Protein 6H9M (pdb70)

Radius of gyration: 36.59 Å;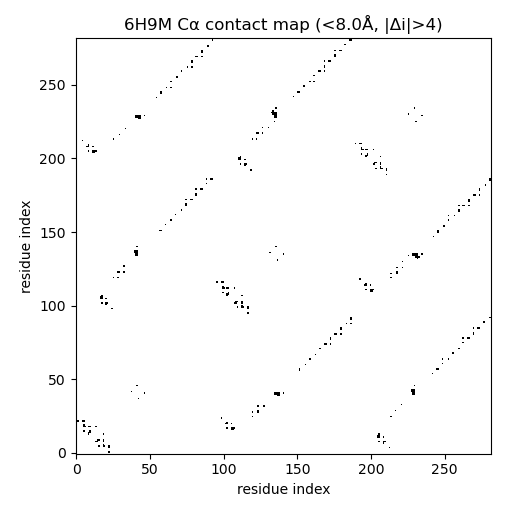 Cα contacts (8 Å, |Δi|>4): 195; chains: 3; bounding box: 27×113×42 Å

GO terms:
  GO:0005634 nucleus (C, IDA)
  GO:0001228 DNA-binding transcription activator activity, RNA polymerase II-specific (F, IDA)
  GO:0003682 chromatin binding (F, IDA)
  GO:0003700 DNA-binding transcription factor activity (F, IDA)
  GO:0045899 positive regulation of RNA polymerase II transcription preinitiation complex assembly (P, IDA)
  GO:0043565 sequence-specific DNA binding (F, IDA)
  GO:0045899 positive regulation of RNA polymerase II transcription preinitiation complex assembly (P, IGI)
  GO:1903833 positive regulation of cellular response to amino acid starvation (P, IGI)
  GO:0060261 positive regulation of transcription initiation by RNA polymerase II (P, IGI)
  GO:0001228 DNA-binding transcription activator activity, RNA polymerase II-specific (F, IMP)
  GO:0003700 DNA-binding transcription factor activity (F, IMP)
  GO:0045899 positive regulation of RNA polymerase II transcription preinitiation complex assembly (P, IMP)
  GO:0045944 positive regulation of transcription by RNA polymerase II (P, IMP)
  GO:0010688 negative regulation of ribosomal protein gene transcription by RNA polymerase II (P, IMP)
  GO:0043565 sequence-specific DNA binding (F, HDA)
  GO:1903833 positive regulation of cellular response to amino acid starvation (P, IMP)
  GO:1990139 protein localization to nuclear periphery (P, IMP)
  GO:0031669 cellular response to nutrient levels (P, IMP)
  GO:0060261 positive regulation of transcription initiation by RNA polymerase II (P, IMP)
  GO:0000122 negative regulation of transcription by RNA polymerase II (P, IMP)

InterPro domains:
  IPR004827 Basic-leucine zipper domain [PF07716] (225-276)
  IPR004827 Basic-leucine zipper domain [PS00036] (231-245)
  IPR004827 Basic-leucine zipper domain [PS50217] (231-276)
  IPR004827 Basic-leucine zipper domain [SM00338] (223-280)
  IPR046347 Basic-leucine zipper domain superfamily [SSF57959] (225-279)
  IPR050946 AP-1 Transcription Factor bZIP [PTHR11462] (76-279)

Secondary structure (DSSP, 8-state):
-HHHHHHHHHTTT--HHHHHHHHHHHHHHHHHHHHHHHHHB-BHHHHHHHHHHHHHHHHHHHHHHHHHHHHHHHHHHHHHHHHHHHHHHHHHT-/-HHHHHHHHHTTT--HHHHHHHHHHHHHHHHHHHHHHHHHB-BHHHHHHHHHHHHHHHHHHHHHHHHHHHHHHHHHHHHHHHHHHHHHHHHHH-/-HHHHHHHHHTTT--HHHHHHHHHHHHHHHHHHHHHHHHHBPBHHHHHHHHHHHHHHHHHHHHHHHHHHHHHHHHHHHHHHHHHHHHHHHHHH-

Foldseek 3Di:
DLVVQLVVVCVVDDDNVRSNVVSVVVCVVVVVVVVVDVVPDADPVNVVVVVVVVVVVVVVVVVVVVVVVVVVVVVVVVVVVVVVVVVVVVVVVD/DLVVQLVVVCVVDDDNVRSNVVSVVVVVVVVVVVVVDVVPDDDPVNVVVVVVVVVVVVVVVVVVVVVVVVVVVVVVVVVVVVVVVVVVVVVVVD/DQVVQLVVVCVVDDDNVRSNVVSVVVVVVVVVVVVVDPVPDDDPVNVVVVVVVVVVVVVVVVVVVVVVVVVVVVVVVVVVVVVVVVVVVVVVVD

B-factor: mean 66.52, std 33.76, range [20.48, 212.83]

CATH classification: 1.20.5.340

Sequence (282 aa):
DTHALVQDLETHGFDKTQAETIVSALTALSNVSLDTIYKEMVTQAQQEITVQQLMAHLDAIRKDMKQLEWKVEELLSKVYHLENEVARLKKLVGDTHALVQDLETHGFDKTQAETIVSALTALSNVSLDTIYKEMVTQAQQEITVQQLMAHLDAIRKDMKQLEWKVEELLSKVYHLENEVARLKKLVGDTHALVQDLETHGFDKTQAETIVSALTALSNVSLDTIYKEMVTQAQQEITVQQLMAHLDAIRKDMKQLEWKVEELLSKVYHLENEVARLKKLVG

Organism: Saccharomyces cerevisiae (strain ATCC 204508 / S288c) (NCBI:txid559292)

Nearest PDB structures (foldseek):
  8b6h-assembly1_Dx  TM=8.221E-01  e=9.208E+00  Tetrahymena thermophila SB210
  8b6h-assembly1_Dx  TM=8.100E-01  e=7.060E+00  Tetrahymena thermophila SB210
  6h9m-assembly1_C  TM=1.011E+00  e=4.064E-12  Homo sapiens
  8b6h-assembly1_Dx  TM=8.154E-01  e=9.769E+00  Tetrahymena thermophila SB210

Structure (mmCIF, N/CA/C/O backbone):
data_6H9M
#
_entry.id   6H9M
#
_cell.length_a   36.009
_cell.length_b   298.178
_cell.length_c   29.297
_cell.angle_alpha   90.00
_cell.angle_beta   90.00
_cell.angle_gamma   90.00
#
_symmetry.space_group_name_H-M   'P 21 21 2'
#
loop_
_entity.id
_entity.type
_entity.pdbx_description
1 polymer 'Coiled-coil domain-containing protein 90B, mitochondrial,General control protein GCN4'
2 water water
#
loop_
_atom_site.group_PDB
_atom_site.id
_atom_site.type_symbol
_atom_site.label_atom_id
_atom_site.label_alt_id
_atom_site.label_comp_id
_atom_site.label_asym_id
_atom_site.label_entity_id
_atom_site.label_seq_id
_atom_site.pdbx_PDB_ins_code
_atom_site.Cartn_x
_atom_site.Cartn_y
_atom_site.Cartn_z
_atom_site.occupancy
_atom_site.B_iso_or_equiv
_atom_site.auth_seq_id
_atom_site.auth_comp_id
_atom_site.auth_asym_id
_atom_site.auth_atom_id
_atom_site.pdbx_PDB_model_num
ATOM 1 N N . ASP A 1 23 ? -8.708 128.262 21.425 1.00 94.33 62 ASP A N 1
ATOM 2 C CA . ASP A 1 23 ? -8.862 128.259 19.941 1.00 87.34 62 ASP A CA 1
ATOM 3 C C . ASP A 1 23 ? -9.231 129.676 19.464 1.00 94.12 62 ASP A C 1
ATOM 4 O O . ASP A 1 23 ? -8.414 130.343 18.850 1.00 69.59 62 ASP A O 1
ATOM 9 N N . THR A 1 24 ? -10.434 130.150 19.784 1.00 103.01 63 THR A N 1
ATOM 10 C CA . THR A 1 24 ? -10.873 131.489 19.377 1.00 106.91 63 THR A CA 1
ATOM 11 C C . THR A 1 24 ? -9.985 132.543 20.028 1.00 122.37 63 THR A C 1
ATOM 12 O O . THR A 1 24 ? -9.417 133.389 19.340 1.00 123.15 63 THR A O 1
ATOM 16 N N . HIS A 1 25 ? -9.872 132.474 21.356 1.00 117.71 64 HIS A N 1
ATOM 17 C CA . HIS A 1 25 ? -9.163 133.481 22.150 1.00 109.42 64 HIS A CA 1
ATOM 18 C C . HIS A 1 25 ? -7.834 133.914 21.530 1.00 118.80 64 HIS A C 1
ATOM 19 O O . HIS A 1 25 ? -7.708 135.056 21.088 1.00 129.07 64 HIS A O 1
ATOM 26 N N . ALA A 1 26 ? -6.852 133.011 21.506 1.00 104.41 65 ALA A N 1
ATOM 27 C CA . ALA A 1 26 ? -5.486 133.357 21.094 1.00 100.90 65 ALA A CA 1
ATOM 28 C C . ALA A 1 26 ? -5.418 133.926 19.676 1.00 91.28 65 ALA A C 1
ATOM 29 O O . ALA A 1 26 ? -4.431 134.569 19.312 1.00 101.61 65 ALA A O 1
ATOM 31 N N . LEU A 1 27 ? -6.456 133.679 18.881 1.00 92.76 66 LEU A N 1
ATOM 32 C CA . LEU A 1 27 ? -6.540 134.218 17.518 1.00 94.52 66 LEU A CA 1
ATOM 33 C C . LEU A 1 27 ? -7.109 135.643 17.515 1.00 91.90 66 LEU A C 1
ATOM 34 O O . LEU A 1 27 ? -6.571 136.526 16.848 1.00 76.11 66 LEU A O 1
ATOM 39 N N . VAL A 1 28 ? -8.181 135.867 18.271 1.00 101.12 67 VAL A N 1
ATOM 40 C CA . VAL A 1 28 ? -8.754 137.211 18.424 1.00 106.35 67 VAL A CA 1
ATOM 41 C C . VAL A 1 28 ? -7.767 138.097 19.195 1.00 106.50 67 VAL A C 1
ATOM 42 O O . VAL A 1 28 ? -7.566 139.261 18.837 1.00 110.88 67 VAL A O 1
ATOM 46 N N . GLN A 1 29 ? -7.151 137.519 20.229 1.00 112.40 68 GLN A N 1
ATOM 47 C CA . GLN A 1 29 ? -6.089 138.162 21.019 1.00 129.68 68 GLN A CA 1
ATOM 48 C C . GLN A 1 29 ? -4.954 138.657 20.133 1.00 131.56 68 GLN A C 1
ATOM 49 O O . GLN A 1 29 ? -4.480 139.779 20.302 1.00 159.02 68 GLN A O 1
ATOM 55 N N . ASP A 1 30 ? -4.533 137.818 19.189 1.00 103.56 69 ASP A N 1
ATOM 56 C CA . ASP A 1 30 ? -3.428 138.142 18.289 1.00 118.36 69 ASP A CA 1
ATOM 57 C C . ASP A 1 30 ? -3.758 139.311 17.360 1.00 118.52 69 ASP A C 1
ATOM 58 O O . ASP A 1 30 ? -2.935 140.217 17.186 1.00 128.30 69 ASP A O 1
ATOM 63 N N . LEU A 1 31 ? -4.946 139.280 16.755 1.00 105.74 70 LEU A N 1
ATOM 64 C CA . LEU A 1 31 ? -5.360 140.327 15.813 1.00 132.38 70 LEU A CA 1
ATOM 65 C C . LEU A 1 31 ? -5.454 141.694 16.491 1.00 160.87 70 LEU A C 1
ATOM 66 O O . LEU A 1 31 ? -4.883 142.674 16.001 1.00 136.44 70 LEU A O 1
ATOM 71 N N . GLU A 1 32 ? -6.155 141.743 17.624 1.00 159.23 71 GLU A N 1
ATOM 72 C CA . GLU A 1 32 ? -6.324 142.977 18.399 1.00 121.31 71 GLU A CA 1
ATOM 73 C C . GLU A 1 32 ? -4.993 143.670 18.676 1.00 120.46 71 GLU A C 1
ATOM 74 O O . GLU A 1 32 ? -4.847 144.874 18.449 1.00 97.60 71 GLU A O 1
ATOM 80 N N . THR A 1 33 ? -4.024 142.881 19.138 1.00 123.10 72 THR A N 1
ATOM 81 C CA . THR A 1 33 ? -2.682 143.362 19.451 1.00 132.64 72 THR A CA 1
ATOM 82 C C . THR A 1 33 ? -1.793 143.605 18.216 1.00 138.04 72 THR A C 1
ATOM 83 O O . THR A 1 33 ? -0.614 143.919 18.362 1.00 130.13 72 THR A O 1
ATOM 87 N N . HIS A 1 34 ? -2.340 143.458 17.011 1.00 135.45 73 HIS A N 1
ATOM 88 C CA . HIS A 1 34 ? -1.584 143.726 15.788 1.00 131.13 73 HIS A CA 1
ATOM 89 C C . HIS A 1 34 ? -2.377 144.619 14.838 1.00 126.68 73 HIS A C 1
ATOM 90 O O . HIS A 1 34 ? -2.407 144.398 13.623 1.00 115.76 73 HIS A O 1
ATOM 97 N N . GLY A 1 35 ? -3.021 145.631 15.411 1.00 117.76 74 GLY A N 1
ATOM 98 C CA . GLY A 1 35 ? -3.677 146.667 14.629 1.00 123.92 74 GLY A CA 1
ATOM 99 C C . GLY A 1 35 ? -5.102 146.360 14.214 1.00 107.60 74 GLY A C 1
ATOM 100 O O . GLY A 1 35 ? -5.501 146.697 13.099 1.00 112.41 74 GLY A O 1
ATOM 101 N N . PHE A 1 36 ? -5.870 145.740 15.108 1.00 90.94 75 PHE A N 1
ATOM 102 C CA . PHE A 1 36 ? -7.307 145.541 14.892 1.00 100.48 75 PHE A CA 1
ATOM 103 C C . PHE A 1 36 ? -8.116 145.833 16.154 1.00 94.41 75 PHE A C 1
ATOM 104 O O . PHE A 1 36 ? -7.601 145.757 17.270 1.00 98.61 75 PHE A O 1
ATOM 112 N N . ASP A 1 37 ? -9.390 146.157 15.946 1.00 99.59 76 ASP A N 1
ATOM 113 C CA . ASP A 1 37 ? -10.349 146.392 17.024 1.00 108.24 76 ASP A CA 1
ATOM 114 C C . ASP A 1 37 ? -10.765 145.093 17.692 1.00 103.36 76 ASP A C 1
ATOM 115 O O . ASP A 1 37 ? -10.352 144.007 17.295 1.00 105.64 76 ASP A O 1
ATOM 120 N N . LYS A 1 38 ? -11.606 145.226 18.710 1.00 106.00 77 LYS A N 1
ATOM 121 C CA . LYS A 1 38 ? -12.326 144.095 19.270 1.00 108.75 77 LYS A CA 1
ATOM 122 C C . LYS A 1 38 ? -13.270 143.545 18.214 1.00 103.21 77 LYS A C 1
ATOM 123 O O . LYS A 1 38 ? -13.307 142.335 17.997 1.00 93.08 77 LYS A O 1
ATOM 129 N N . THR A 1 39 ? -14.040 14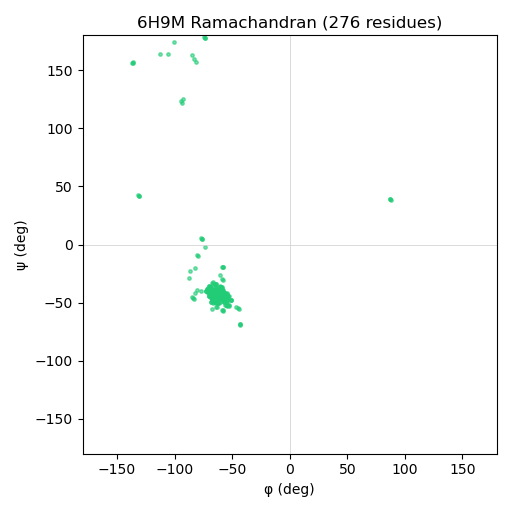4.437 17.582 1.00 77.87 78 THR A N 1
ATOM 130 C CA . THR A 1 39 ? -15.103 144.033 16.643 1.00 105.78 78 THR A CA 1
ATOM 131 C C . THR A 1 39 ? -14.542 143.473 15.342 1.00 102.55 78 THR A C 1
ATOM 132 O O . THR A 1 39 ? -15.061 142.492 14.798 1.00 88.24 78 THR A O 1
ATOM 136 N N . GLN A 1 40 ? -13.489 144.111 14.853 1.00 95.26 79 GLN A N 1
ATOM 137 C CA . GLN A 1 40 ? -12.812 143.681 13.643 1.00 94.73 79 GLN A CA 1
ATOM 138 C C . GLN A 1 40 ? -12.173 142.299 13.797 1.00 106.21 79 GLN A C 1
ATOM 139 O O . GLN A 1 40 ? -12.235 141.485 12.881 1.00 81.49 79 GLN A O 1
ATOM 145 N N . ALA A 1 41 ? -11.552 142.053 14.951 1.00 137.30 80 ALA A N 1
ATOM 146 C CA . ALA A 1 41 ? -10.883 140.776 15.231 1.00 84.21 80 ALA A CA 1
ATOM 147 C C . ALA A 1 41 ? -11.880 139.636 15.444 1.00 97.09 80 ALA A C 1
ATOM 148 O O . ALA A 1 41 ? -11.627 138.506 15.034 1.00 83.35 80 ALA A O 1
ATOM 150 N N . GLU A 1 42 ? -12.997 139.930 16.103 1.00 72.06 81 GLU A N 1
ATOM 151 C CA . GLU A 1 42 ? -14.022 138.920 16.351 1.00 88.38 81 GLU A CA 1
ATOM 152 C C . GLU A 1 42 ? -14.797 138.555 15.092 1.00 72.76 81 GLU A C 1
ATOM 153 O O . GLU A 1 42 ? -15.110 137.387 14.880 1.00 120.87 81 GLU A O 1
ATOM 159 N N . THR A 1 43 ? -15.118 139.544 14.267 1.00 107.85 82 THR A N 1
ATOM 160 C CA . THR A 1 43 ? -15.852 139.298 13.016 1.00 87.79 82 THR A CA 1
ATOM 161 C C . THR A 1 43 ? -15.006 138.557 11.984 1.00 68.31 82 THR A C 1
ATOM 162 O O . THR A 1 43 ? -15.523 137.707 11.252 1.00 73.21 82 THR A O 1
ATOM 166 N N . ILE A 1 44 ? -13.712 138.874 11.942 1.00 60.81 83 ILE A N 1
ATOM 167 C CA . ILE A 1 44 ? -12.771 138.138 11.118 1.00 54.89 83 ILE A CA 1
ATOM 168 C C . ILE A 1 44 ? -12.790 136.674 11.548 1.00 88.44 83 ILE A C 1
ATOM 169 O O . ILE A 1 44 ? -13.065 135.781 10.737 1.00 68.60 83 ILE A O 1
ATOM 174 N N . VAL A 1 45 ? -12.530 136.449 12.832 1.00 67.29 84 VAL A N 1
ATOM 175 C CA . VAL A 1 45 ? -12.526 135.118 13.405 1.00 69.16 84 VAL A CA 1
ATOM 176 C C . VAL A 1 45 ? -13.870 134.419 13.248 1.00 57.48 84 VAL A C 1
ATOM 177 O O . VAL A 1 45 ? -13.907 133.215 13.012 1.00 73.53 84 VAL A O 1
ATOM 181 N N . SER A 1 46 ? -14.972 135.158 13.349 1.00 62.45 85 SER A N 1
ATOM 182 C CA . SER A 1 46 ? -16.292 134.575 13.075 1.00 73.41 85 SER A CA 1
ATOM 183 C C . SER A 1 46 ? -16.385 134.048 11.647 1.00 91.81 85 SER A C 1
ATOM 184 O O . SER A 1 46 ? -16.998 133.003 11.416 1.00 78.99 85 SER A O 1
ATOM 187 N N . ALA A 1 47 ? -15.789 134.776 10.698 1.00 66.23 86 ALA A N 1
ATOM 188 C CA . ALA A 1 47 ? -15.773 134.340 9.296 1.00 78.88 86 ALA A CA 1
ATOM 189 C C . ALA A 1 47 ? -14.898 133.091 9.067 1.00 62.09 86 ALA A C 1
ATOM 190 O O . ALA A 1 47 ? -15.324 132.170 8.383 1.00 67.95 86 ALA A O 1
ATOM 192 N N . LEU A 1 48 ? -13.699 133.072 9.656 1.00 67.90 87 LEU A N 1
ATOM 193 C CA . LEU A 1 48 ? -12.803 131.907 9.613 1.00 66.90 87 LEU A CA 1
ATOM 194 C C . LEU A 1 48 ? -13.452 130.648 10.172 1.00 59.09 87 LEU A C 1
ATOM 195 O O . LEU A 1 48 ? -13.411 129.611 9.550 1.00 73.11 87 LEU A O 1
ATOM 200 N N . THR A 1 49 ? -14.042 130.756 11.352 1.00 80.04 88 THR A N 1
ATOM 201 C CA . THR A 1 49 ? -14.838 129.689 11.937 1.00 60.82 88 THR A CA 1
ATOM 202 C C . THR A 1 49 ? -15.966 129.238 11.020 1.00 71.28 88 THR A C 1
ATOM 203 O O . THR A 1 49 ? -16.147 128.047 10.813 1.00 84.56 88 THR A O 1
ATOM 207 N N . ALA A 1 50 ? -16.726 130.184 10.479 1.00 76.25 89 ALA A N 1
ATOM 208 C CA . ALA A 1 50 ? -17.852 129.844 9.615 1.00 78.45 89 ALA A CA 1
ATOM 209 C C . ALA A 1 50 ? -17.414 128.939 8.461 1.00 77.92 89 ALA A C 1
ATOM 210 O O . ALA A 1 50 ? -18.006 127.891 8.242 1.00 81.93 89 ALA A O 1
ATOM 212 N N . LEU A 1 51 ? -16.392 129.357 7.719 1.00 65.78 90 LEU A N 1
ATOM 213 C CA . LEU A 1 51 ? -15.912 128.566 6.591 1.00 88.13 90 LEU A CA 1
ATOM 214 C C . LEU A 1 51 ? -15.211 127.269 7.021 1.00 62.94 90 LEU A C 1
ATOM 215 O O . LEU A 1 51 ? -15.464 126.229 6.435 1.00 64.08 90 LEU A O 1
ATOM 220 N N . SER A 1 52 ? -14.339 127.334 8.025 1.00 60.06 91 SER A N 1
ATOM 221 C CA . SER A 1 52 ? -13.756 126.123 8.600 1.00 56.92 91 SER A CA 1
ATOM 222 C C . SER A 1 52 ? -14.842 125.080 8.865 1.00 75.74 91 SER A C 1
ATOM 223 O O . SER A 1 52 ? -14.742 123.968 8.368 1.00 65.29 91 SER A O 1
ATOM 226 N N . ASN A 1 53 ? -15.888 125.460 9.604 1.00 59.07 92 ASN A N 1
ATOM 227 C CA . ASN A 1 53 ? -16.884 124.509 10.091 1.00 55.66 92 ASN A CA 1
ATOM 228 C C . ASN A 1 53 ? -17.783 123.898 9.026 1.00 73.49 92 ASN A C 1
ATOM 229 O O . ASN A 1 53 ? -18.152 122.721 9.122 1.00 75.12 92 ASN A O 1
ATOM 234 N N . VAL A 1 54 ? -18.152 124.689 8.024 1.00 61.81 93 VAL A N 1
ATOM 235 C CA . VAL A 1 54 ? -18.889 124.154 6.893 1.00 55.68 93 VAL A CA 1
ATOM 236 C C . VAL A 1 54 ? -18.017 123.249 6.009 1.00 70.08 93 VAL A C 1
ATOM 237 O O . VAL A 1 54 ? -18.483 122.218 5.520 1.00 72.53 93 VAL A O 1
ATOM 241 N N . SER A 1 55 ? -16.761 123.643 5.806 1.00 70.76 94 SER A N 1
ATOM 242 C CA . SER A 1 55 ? -15.820 122.861 5.003 1.00 64.95 94 SER A CA 1
ATOM 243 C C . SER A 1 55 ? -15.506 121.505 5.689 1.00 63.71 94 SER A C 1
ATOM 244 O O . SER A 1 55 ? -15.593 120.461 5.059 1.00 57.52 94 SER A O 1
ATOM 247 N N . LEU A 1 56 ? -15.218 121.519 6.989 1.00 64.84 95 LEU A N 1
ATOM 248 C CA . LEU A 1 56 ? -14.993 120.301 7.752 1.00 57.80 95 LEU A CA 1
ATOM 249 C C . LEU A 1 56 ? -16.200 119.399 7.733 1.00 72.71 95 LEU A C 1
ATOM 250 O O . LEU A 1 56 ? -16.075 118.183 7.622 1.00 82.20 95 LEU A O 1
ATOM 255 N N . ASP A 1 57 ? -17.362 119.996 7.929 1.00 57.74 96 ASP A N 1
ATOM 256 C CA . ASP A 1 57 ? -18.585 119.252 7.940 1.00 60.44 96 ASP A CA 1
ATOM 257 C C . ASP A 1 57 ? -18.769 118.553 6.576 1.00 72.46 96 ASP A C 1
ATOM 258 O O . ASP A 1 57 ? -19.167 117.398 6.527 1.00 57.32 96 ASP A O 1
ATOM 263 N N . THR A 1 58 ? -18.454 119.237 5.480 1.00 53.49 97 THR A N 1
ATOM 264 C CA . THR A 1 58 ? -18.570 118.644 4.155 1.00 53.93 97 THR A CA 1
ATOM 265 C C . THR A 1 58 ? -17.547 117.524 3.957 1.00 69.26 97 THR A C 1
ATOM 266 O O . THR A 1 58 ? -17.842 116.507 3.336 1.00 69.35 97 THR A O 1
ATOM 270 N N . ILE A 1 59 ? -16.346 117.710 4.493 1.00 62.50 98 ILE A N 1
ATOM 271 C CA . ILE A 1 59 ? -15.304 116.677 4.396 1.00 62.90 98 ILE A CA 1
ATOM 272 C C . ILE A 1 59 ? -15.663 115.447 5.218 1.00 50.07 98 ILE A C 1
ATOM 273 O O . ILE A 1 59 ? -15.610 114.325 4.727 1.00 45.04 98 ILE A O 1
ATOM 278 N N . TYR A 1 60 ? -16.033 115.653 6.469 1.00 43.41 99 TYR A N 1
ATOM 279 C CA . TYR A 1 60 ? -16.354 114.537 7.347 1.00 53.37 99 TYR A CA 1
ATOM 280 C C . TYR A 1 60 ? -17.536 113.692 6.803 1.00 72.78 99 TYR A C 1
ATOM 281 O O . TYR A 1 60 ? -17.584 112.481 7.005 1.00 74.14 99 TYR A O 1
ATOM 290 N N . LYS A 1 61 ? -18.417 114.307 6.017 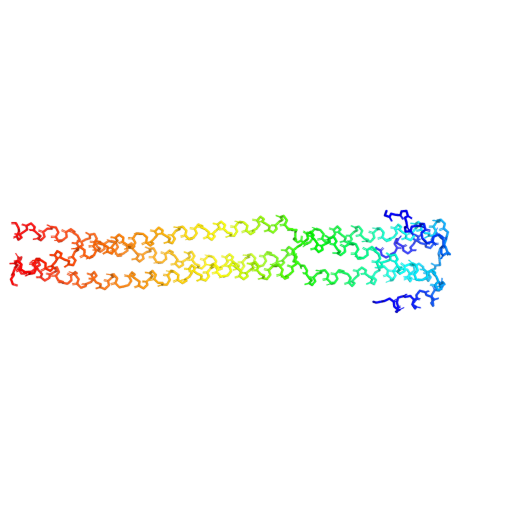1.00 66.96 100 LYS A N 1
ATOM 291 C CA . LYS A 1 61 ? -19.521 113.594 5.360 1.00 79.25 100 LYS A CA 1
ATOM 292 C C . LYS A 1 61 ? -19.118 112.904 4.074 1.00 56.57 100 LYS A C 1
ATOM 293 O O . LYS A 1 61 ? -19.540 111.786 3.804 1.00 63.99 100 LYS A O 1
ATOM 299 N N . GLU A 1 62 ? -18.319 113.569 3.263 1.00 56.48 101 GLU A N 1
ATOM 300 C CA . GLU A 1 62 ? -17.975 113.038 1.943 1.00 52.52 101 GLU A CA 1
ATOM 301 C C . GLU A 1 62 ? -16.831 112.015 1.943 1.00 57.05 101 GLU A C 1
ATOM 302 O O . GLU A 1 62 ? -16.666 111.282 0.968 1.00 49.33 101 GLU A O 1
ATOM 308 N N . MET A 1 63 ? -16.010 112.021 2.993 1.00 43.10 102 MET A N 1
ATOM 309 C CA . MET A 1 63 ? -14.822 111.172 3.032 1.00 46.10 102 MET A CA 1
ATOM 310 C C . MET A 1 63 ? -15.035 109.995 3.967 1.00 46.35 102 MET A C 1
ATOM 311 O O . MET A 1 63 ? -15.915 110.003 4.808 1.00 48.74 102 MET A O 1
ATOM 316 N N . VAL A 1 64 ? -14.169 109.005 3.810 1.00 43.11 103 VAL A N 1
ATOM 317 C CA . VAL A 1 64 ? -14.245 107.774 4.538 1.00 32.96 103 VAL A CA 1
ATOM 318 C C . VAL A 1 64 ? -13.397 107.867 5.799 1.00 34.75 103 VAL A C 1
ATOM 319 O O . VAL A 1 64 ? -12.210 108.183 5.722 1.00 48.66 103 VAL A O 1
ATOM 323 N N . THR A 1 65 ? -13.998 107.604 6.950 1.00 40.84 104 THR A N 1
ATOM 324 C CA . THR A 1 65 ? -13.276 107.612 8.207 1.00 40.42 104 THR A CA 1
ATOM 325 C C . THR A 1 65 ? -12.615 106.260 8.420 1.00 49.02 104 THR A C 1
ATOM 326 O O . THR A 1 65 ? -13.005 105.293 7.788 1.00 38.37 104 THR A O 1
ATOM 330 N N . GLN A 1 66 ? -11.634 106.199 9.333 1.00 40.91 105 GLN A N 1
ATOM 331 C CA . GLN A 1 66 ? -10.969 104.950 9.622 1.00 52.85 105 GLN A CA 1
ATOM 332 C C . GLN A 1 66 ? -11.953 103.933 10.133 1.00 36.95 105 GLN A C 1
ATOM 333 O O . GLN A 1 66 ? -11.843 102.745 9.807 1.00 36.82 105 GLN A O 1
ATOM 339 N N . ALA A 1 67 ? -12.874 104.370 10.982 1.00 33.64 106 ALA A N 1
ATOM 340 C CA . ALA A 1 67 ? -13.904 103.429 11.538 1.00 33.01 106 ALA A CA 1
ATOM 341 C C . ALA A 1 67 ? -14.811 102.832 10.421 1.00 32.47 106 ALA A C 1
ATOM 342 O O . ALA A 1 67 ? -15.141 101.655 10.449 1.00 33.40 106 ALA A O 1
ATOM 344 N N . GLN A 1 68 ? -15.205 103.649 9.437 1.00 32.03 107 GLN A N 1
ATOM 345 C CA . GLN A 1 68 ? -15.906 103.092 8.277 1.00 42.56 107 GLN A CA 1
ATOM 346 C C . GLN A 1 68 ? -15.041 102.146 7.437 1.00 35.33 107 GLN A C 1
ATOM 347 O O . GLN A 1 68 ? -15.495 101.134 6.936 1.00 32.34 107 GLN A O 1
ATOM 353 N N . GLN A 1 69 ? -13.787 102.485 7.274 1.00 29.33 108 GLN A N 1
ATOM 354 C CA . GLN A 1 69 ? -12.858 101.642 6.512 1.00 27.73 108 GLN A CA 1
ATOM 355 C C . GLN A 1 69 ? -12.720 100.288 7.178 1.00 36.03 108 GLN A C 1
ATOM 356 O O . GLN A 1 69 ? -12.768 99.277 6.524 1.00 37.75 108 GLN A O 1
ATOM 362 N N . GLU A 1 70 ? -12.560 100.284 8.487 1.00 30.98 109 GLU A N 1
ATOM 363 C CA . GLU A 1 70 ? -12.346 99.075 9.207 1.00 32.05 109 GLU A CA 1
ATOM 364 C C . GLU A 1 70 ? -13.506 98.131 8.966 1.00 34.65 109 GLU A C 1
ATOM 365 O O . GLU A 1 70 ? -13.302 96.950 8.855 1.00 28.76 109 GLU A O 1
ATOM 371 N N . ILE A 1 71 ? -14.736 98.657 8.998 1.00 34.33 110 ILE A N 1
ATOM 372 C CA . ILE A 1 71 ? -15.934 97.829 8.837 1.00 27.26 110 ILE A CA 1
ATOM 373 C C . ILE A 1 71 ? -15.987 97.233 7.444 1.00 29.41 110 ILE A C 1
ATOM 374 O O . ILE A 1 71 ? -16.212 96.034 7.275 1.00 32.46 110 ILE A O 1
ATOM 379 N N . THR A 1 72 ? -15.688 98.053 6.450 1.00 28.31 111 THR A N 1
ATOM 380 C CA . THR A 1 72 ? -15.668 97.568 5.091 1.00 35.75 111 THR A CA 1
ATOM 381 C C . THR A 1 72 ? -14.604 96.510 4.896 1.00 38.35 111 THR A C 1
ATOM 382 O O . THR A 1 72 ? -14.840 95.444 4.283 1.00 34.35 111 THR A O 1
ATOM 386 N N . VAL A 1 73 ? -13.416 96.777 5.418 1.00 35.62 112 VAL A N 1
ATOM 387 C CA . VAL A 1 73 ? -12.307 95.814 5.262 1.00 27.39 112 VAL A CA 1
ATOM 388 C C . VAL A 1 73 ? -12.655 94.506 5.935 1.00 25.59 112 VAL A C 1
ATOM 389 O O . VAL A 1 73 ? -12.429 93.434 5.378 1.00 27.04 112 VAL A O 1
ATOM 393 N N . GLN A 1 74 ? -13.198 94.561 7.154 1.00 29.58 113 GLN A N 1
ATOM 394 C CA . GLN A 1 74 ? -13.538 93.344 7.825 1.00 25.99 113 GLN A CA 1
ATOM 395 C C . GLN A 1 74 ? -14.537 92.501 7.006 1.00 33.40 113 GLN A C 1
ATOM 396 O O . GLN A 1 74 ? -14.525 91.267 7.057 1.00 30.19 113 GLN A O 1
ATOM 402 N N . GLN A 1 75 ? -15.483 93.177 6.381 1.00 31.99 114 GLN A N 1
ATOM 403 C CA . GLN A 1 75 ? -16.503 92.508 5.584 1.00 37.18 114 GLN A CA 1
ATOM 404 C C . GLN A 1 75 ? -15.847 91.827 4.388 1.00 22.45 114 GLN A C 1
ATOM 405 O O . GLN A 1 75 ? -16.179 90.705 4.075 1.00 26.85 114 GLN A O 1
ATOM 411 N N . LEU A 1 76 ? -14.947 92.521 3.726 1.00 25.26 115 LEU A N 1
ATOM 412 C CA . LEU A 1 76 ? -14.209 91.930 2.617 1.00 32.13 115 LEU A CA 1
ATOM 413 C C . LEU A 1 76 ? -13.357 90.776 3.074 1.00 24.54 115 LEU A C 1
ATOM 414 O O . LEU A 1 76 ? -13.313 89.751 2.406 1.00 26.16 115 LEU A O 1
ATOM 419 N N . MET A 1 77 ? -12.733 90.873 4.241 1.00 33.83 116 MET A N 1
ATOM 420 C CA . MET A 1 77 ? -11.974 89.732 4.779 1.00 30.17 116 MET A CA 1
ATOM 421 C C . MET A 1 77 ? -12.858 88.575 5.174 1.00 28.60 116 MET A C 1
ATOM 422 O O . MET A 1 77 ? -12.480 87.414 5.017 1.00 33.02 116 MET A O 1
ATOM 427 N N . ALA A 1 78 ? -14.066 88.859 5.654 1.00 29.41 117 ALA A N 1
ATOM 428 C CA . ALA A 1 78 ? -15.015 87.782 5.898 1.00 26.37 117 ALA A CA 1
ATOM 429 C C . ALA A 1 78 ? -15.404 87.073 4.616 1.00 24.34 117 ALA A C 1
ATOM 430 O O . ALA A 1 78 ? -15.491 85.846 4.606 1.00 27.49 117 ALA A O 1
ATOM 432 N N . HIS A 1 79 ? -15.638 87.803 3.523 1.00 27.66 118 HIS A N 1
ATOM 433 C CA . HIS A 1 79 ? -15.924 87.132 2.255 1.00 30.39 118 HIS A CA 1
ATOM 434 C C . HIS A 1 79 ? -14.756 86.271 1.821 1.00 33.70 118 HIS A C 1
ATOM 435 O O . HIS A 1 79 ? -14.955 85.135 1.378 1.00 26.67 118 HIS A O 1
ATOM 442 N N . LEU A 1 80 ? -13.528 86.807 1.927 1.00 29.51 119 LEU A N 1
ATOM 443 C CA . LEU A 1 80 ? -12.361 86.070 1.483 1.00 33.03 119 LEU A CA 1
ATOM 444 C C . LEU A 1 80 ? -12.196 84.823 2.346 1.00 31.40 119 LEU A C 1
ATOM 445 O O . LEU A 1 80 ? -11.865 83.787 1.827 1.00 34.34 119 LEU A O 1
ATOM 450 N N . ASP A 1 81 ? -12.446 84.930 3.657 1.00 30.51 120 ASP A N 1
ATOM 451 C CA . ASP A 1 81 ? -12.353 83.768 4.520 1.00 28.86 120 ASP A CA 1
ATOM 452 C C . ASP A 1 81 ? -13.361 82.711 4.208 1.00 31.20 120 ASP A C 1
ATOM 453 O O . ASP A 1 81 ? -13.038 81.529 4.261 1.00 30.22 120 ASP A O 1
ATOM 458 N N . ALA A 1 82 ? -14.579 83.099 3.838 1.00 24.64 121 ALA A N 1
ATOM 459 C CA . ALA A 1 82 ? -15.554 82.085 3.481 1.00 20.48 121 ALA A CA 1
ATOM 460 C C . ALA A 1 82 ? -15.147 81.364 2.210 1.00 30.18 121 ALA A C 1
ATOM 461 O O . ALA A 1 82 ? -15.291 80.157 2.108 1.00 27.74 121 ALA A O 1
ATOM 463 N N . ILE A 1 83 ? -14.630 82.091 1.226 1.00 29.00 122 ILE A N 1
ATOM 464 C CA . ILE A 1 83 ? -14.204 81.432 -0.001 1.00 26.98 122 ILE A CA 1
ATOM 465 C C . ILE A 1 83 ? -13.022 80.485 0.305 1.00 28.29 122 ILE A C 1
ATOM 466 O O . ILE A 1 83 ? -12.967 79.355 -0.178 1.00 32.74 122 ILE A O 1
ATOM 471 N N . ARG A 1 84 ? -12.082 80.930 1.108 1.00 31.98 123 ARG A N 1
ATOM 472 C CA . ARG A 1 84 ? -10.935 80.065 1.496 1.00 35.20 123 ARG A CA 1
ATOM 473 C C . ARG A 1 84 ? -11.380 78.836 2.219 1.00 36.84 123 ARG A C 1
ATOM 474 O O . ARG A 1 84 ? -10.855 77.756 1.983 1.00 30.22 123 ARG A O 1
ATOM 482 N N . LYS A 1 85 ? -12.382 78.980 3.072 1.00 32.55 124 LYS A N 1
ATOM 483 C CA . LYS A 1 85 ? -12.943 77.844 3.758 1.00 32.13 124 LYS A CA 1
ATOM 484 C C . LYS A 1 85 ? -13.658 76.860 2.779 1.00 30.66 124 LYS A C 1
ATOM 485 O O . LYS A 1 85 ? -13.476 75.653 2.873 1.00 36.67 124 LYS A O 1
ATOM 491 N N . ASP A 1 86 ? -14.428 77.370 1.834 1.00 34.99 125 ASP A N 1
ATOM 492 C CA . ASP A 1 86 ? -14.970 76.505 0.780 1.00 36.25 125 ASP A CA 1
ATOM 493 C C . ASP A 1 86 ? -13.910 75.800 -0.072 1.00 32.33 125 ASP A C 1
ATOM 494 O O . ASP A 1 86 ? -14.091 74.633 -0.413 1.00 42.18 125 ASP A O 1
ATOM 499 N N . MET A 1 87 ? -12.811 76.493 -0.337 1.00 32.15 126 MET A N 1
ATOM 500 C CA . MET A 1 87 ? -11.674 75.951 -1.098 1.00 29.09 126 MET A CA 1
ATOM 501 C C . MET A 1 87 ? -11.002 74.821 -0.368 1.00 33.42 126 MET A C 1
ATOM 502 O O . MET A 1 87 ? -10.834 73.731 -0.925 1.00 27.06 126 MET A O 1
ATOM 507 N N . LYS A 1 88 ? -10.751 75.017 0.927 1.00 32.02 127 LYS A N 1
ATOM 508 C CA . LYS A 1 88 ? -10.260 73.937 1.792 1.00 24.89 127 LYS A CA 1
ATOM 509 C C . LYS A 1 88 ? -11.121 72.694 1.826 1.00 36.44 127 LYS A C 1
ATOM 510 O O . LYS A 1 88 ? -10.584 71.579 1.764 1.00 28.13 127 LYS A O 1
ATOM 516 N N . GLN A 1 89 ? -12.448 72.866 1.930 1.00 32.79 128 GLN A N 1
ATOM 517 C CA . GLN A 1 89 ? -13.348 71.736 2.005 1.00 28.68 128 GLN A CA 1
ATOM 518 C C . GLN A 1 89 ? -13.319 70.987 0.682 1.00 29.99 128 GLN A C 1
ATOM 519 O O . GLN A 1 89 ? -13.410 69.765 0.669 1.00 33.15 128 GLN A O 1
ATOM 525 N N . LEU A 1 90 ? -13.250 71.725 -0.418 1.00 30.75 129 LEU A N 1
ATOM 526 C CA . LEU A 1 90 ? -13.21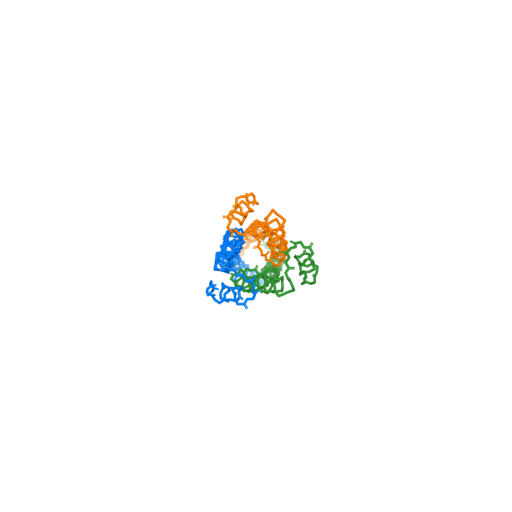5 71.085 -1.735 1.00 28.93 129 LEU A CA 1
ATOM 527 C C . LEU A 1 90 ? -11.890 70.337 -1.938 1.00 28.06 129 LEU A C 1
ATOM 528 O O . LEU A 1 90 ? -11.871 69.198 -2.365 1.00 33.74 129 LEU A O 1
ATOM 533 N N . GLU A 1 91 ? -10.795 70.944 -1.501 1.00 35.31 130 GLU A N 1
ATOM 534 C CA . GLU A 1 91 ? -9.518 70.249 -1.458 1.00 28.90 130 GLU A CA 1
ATOM 535 C C . GLU A 1 91 ? -9.583 68.968 -0.660 1.00 36.45 130 GLU A C 1
ATOM 536 O O . GLU A 1 91 ? -9.124 67.966 -1.126 1.00 25.88 130 GLU A O 1
ATOM 542 N N . TRP A 1 92 ? -10.210 68.981 0.514 1.00 33.33 131 TRP A N 1
ATOM 543 C CA . TRP A 1 92 ? -10.311 67.797 1.298 1.00 29.09 131 TRP A CA 1
ATOM 544 C C . TRP A 1 92 ? -11.103 66.745 0.592 1.00 32.29 131 TRP A C 1
ATOM 545 O O . TRP A 1 92 ? -10.785 65.607 0.669 1.00 33.27 131 TRP A O 1
ATOM 556 N N . LYS A 1 93 ? -12.187 67.142 -0.034 1.00 27.38 132 LYS A N 1
ATOM 557 C CA . LYS A 1 93 ? -13.016 66.213 -0.741 1.00 38.43 132 LYS A CA 1
ATOM 558 C C . LYS A 1 93 ? -12.268 65.585 -1.939 1.00 27.81 132 LYS A C 1
ATOM 559 O O . LYS A 1 93 ? -12.438 64.390 -2.216 1.00 31.95 132 LYS A O 1
ATOM 565 N N . VAL A 1 94 ? -11.406 66.339 -2.590 1.00 34.00 133 VAL A N 1
ATOM 566 C CA . VAL A 1 94 ? -10.604 65.793 -3.717 1.00 31.42 133 VAL A CA 1
ATOM 567 C C . VAL A 1 94 ? -9.540 64.813 -3.180 1.00 38.02 133 VAL A C 1
ATOM 568 O O . VAL A 1 94 ? -9.324 63.743 -3.728 1.00 37.37 133 VAL A O 1
ATOM 572 N N . GLU A 1 95 ? -8.908 65.167 -2.090 1.00 29.02 134 GLU A N 1
ATOM 573 C CA . GLU A 1 95 ? -8.013 64.246 -1.392 1.00 33.21 134 GLU A CA 1
ATOM 574 C C . GLU A 1 95 ? -8.656 62.912 -1.060 1.00 35.95 134 GLU A C 1
ATOM 575 O O . GLU A 1 95 ? -8.017 61.883 -1.171 1.00 28.50 134 GLU A O 1
ATOM 581 N N . GLU A 1 96 ? -9.885 62.928 -0.562 1.00 28.73 135 GLU A N 1
ATOM 582 C CA . GLU A 1 96 ? -10.585 61.698 -0.282 1.00 28.87 135 GLU A CA 1
ATOM 583 C C . GLU A 1 96 ? -10.748 60.925 -1.571 1.00 26.61 135 GLU A C 1
ATOM 584 O O . GLU A 1 96 ? -10.666 59.719 -1.575 1.00 31.79 135 GLU A O 1
ATOM 590 N N . LEU A 1 97 ? -11.148 61.623 -2.646 1.00 35.67 136 LEU A N 1
ATOM 591 C CA . LEU A 1 97 ? -11.360 60.944 -3.905 1.00 25.93 136 LEU A CA 1
ATOM 592 C C . LEU A 1 97 ? -10.032 60.321 -4.398 1.00 24.86 136 LEU A C 1
ATOM 593 O O . LEU A 1 97 ? -10.012 59.211 -4.849 1.00 31.92 136 LEU A O 1
ATOM 598 N N . LEU A 1 98 ? -8.944 61.076 -4.257 1.00 31.18 137 LEU A N 1
ATOM 599 C CA . LEU A 1 98 ? -7.610 60.612 -4.553 1.00 24.17 137 LEU A CA 1
ATOM 600 C C . LEU A 1 98 ? -7.208 59.323 -3.843 1.00 24.56 137 LEU A C 1
ATOM 601 O O . LEU A 1 98 ? -6.903 58.343 -4.526 1.00 30.82 137 LEU A O 1
ATOM 606 N N . SER A 1 99 ? -7.370 59.264 -2.528 1.00 29.42 138 SER A N 1
ATOM 607 C CA . SER A 1 99 ? -7.209 58.030 -1.816 1.00 28.32 138 SER A CA 1
ATOM 608 C C . SER A 1 99 ? -8.063 56.885 -2.323 1.00 31.14 138 SER A C 1
ATOM 609 O O . SER A 1 99 ? -7.608 55.755 -2.362 1.00 28.55 138 SER A O 1
ATOM 612 N N . LYS A 1 100 ? -9.318 57.140 -2.656 1.00 29.30 139 LYS A N 1
ATOM 613 C CA . LYS A 1 100 ? -10.136 56.074 -3.184 1.00 31.04 139 LYS A CA 1
ATOM 614 C C . LYS A 1 100 ? -9.660 55.631 -4.558 1.00 31.37 139 LYS A C 1
ATOM 615 O O . LYS A 1 100 ? -9.647 54.476 -4.836 1.00 29.72 139 LYS A O 1
ATOM 621 N N . VAL A 1 101 ? -9.244 56.550 -5.399 1.00 33.25 140 VAL A N 1
ATOM 622 C CA . VAL A 1 101 ? -8.725 56.168 -6.726 1.00 34.97 140 VAL A CA 1
ATOM 623 C C . VAL A 1 101 ? -7.428 55.315 -6.612 1.00 28.98 140 VAL A C 1
ATOM 624 O O . VAL A 1 101 ? -7.296 54.299 -7.272 1.00 32.24 140 VAL A O 1
ATOM 628 N N . TYR A 1 102 ? -6.532 55.722 -5.726 1.00 26.56 141 TYR A N 1
ATOM 629 C CA . TYR A 1 102 ? -5.313 54.964 -5.407 1.00 29.98 141 TYR A CA 1
ATOM 630 C C . TYR A 1 102 ? -5.585 53.558 -4.926 1.00 31.74 141 TYR A C 1
ATOM 631 O O . TYR A 1 102 ? -4.987 52.607 -5.375 1.00 28.94 141 TYR A O 1
ATOM 640 N N . HIS A 1 103 ? -6.527 53.428 -4.023 1.00 32.33 142 HIS A N 1
ATOM 641 C CA . HIS A 1 103 ? -6.921 52.171 -3.555 1.00 26.03 142 HIS A CA 1
ATOM 642 C C . HIS A 1 103 ? -7.521 51.298 -4.657 1.00 29.38 142 HIS A C 1
ATOM 643 O O . HIS A 1 103 ? -7.213 50.114 -4.725 1.00 34.32 142 HIS A O 1
ATOM 650 N N . LEU A 1 104 ? -8.363 51.849 -5.513 1.00 36.06 143 LEU A N 1
ATOM 651 C CA . LEU A 1 104 ? -8.886 51.091 -6.674 1.00 28.12 143 LEU A CA 1
ATOM 652 C C . LEU A 1 104 ? -7.748 50.689 -7.650 1.00 25.92 143 LEU A C 1
ATOM 653 O O . LEU A 1 104 ? -7.734 49.598 -8.171 1.00 33.54 143 LEU A O 1
ATOM 658 N N . GLU A 1 105 ? -6.789 51.568 -7.875 1.00 29.75 144 GLU A N 1
ATOM 659 C CA . GLU A 1 105 ? -5.640 51.187 -8.715 1.00 35.95 144 GLU A CA 1
ATOM 660 C C . GLU A 1 105 ? -4.953 49.947 -8.206 1.00 26.57 144 GLU A C 1
ATOM 661 O O . GLU A 1 105 ? -4.597 49.042 -8.973 1.00 35.26 144 GLU A O 1
ATOM 667 N N . ASN A 1 106 ? -4.745 49.894 -6.894 1.00 31.66 145 ASN A N 1
ATOM 668 C CA . ASN A 1 106 ? -4.094 48.753 -6.287 1.00 27.28 145 ASN A CA 1
ATOM 669 C C . ASN A 1 106 ? -4.977 47.529 -6.373 1.00 32.03 145 ASN A C 1
ATOM 670 O O . ASN A 1 106 ? -4.526 46.425 -6.735 1.00 31.07 145 ASN A O 1
ATOM 675 N N . GLU A 1 107 ? -6.255 47.679 -6.036 1.00 30.37 146 GLU A N 1
ATOM 676 C CA . GLU A 1 107 ? -7.203 46.550 -6.160 1.00 27.03 146 GLU A CA 1
ATOM 677 C C . GLU A 1 107 ? -7.240 46.013 -7.603 1.00 25.94 146 GLU A C 1
ATOM 678 O O . GLU A 1 107 ? -7.285 44.797 -7.832 1.00 31.84 146 GLU A O 1
ATOM 684 N N . VAL A 1 108 ? -7.326 46.902 -8.562 1.00 29.23 147 VAL A N 1
ATOM 685 C CA . VAL A 1 108 ? -7.413 46.463 -9.985 1.00 32.14 147 VAL A CA 1
ATOM 686 C C . VAL A 1 108 ? -6.128 45.734 -10.381 1.00 30.76 147 VAL A C 1
ATOM 687 O O . VAL A 1 108 ? -6.183 44.673 -10.994 1.00 40.16 147 VAL A O 1
ATOM 691 N N . ALA A 1 109 ? -4.974 46.257 -9.965 1.00 38.71 148 ALA A N 1
ATOM 692 C CA . ALA A 1 109 ? -3.687 45.575 -10.241 1.00 30.84 148 ALA A CA 1
ATOM 693 C C . ALA A 1 109 ? -3.646 44.194 -9.633 1.00 30.75 148 ALA A C 1
ATOM 694 O O . ALA A 1 109 ? -3.187 43.256 -10.257 1.00 37.21 148 ALA A O 1
ATOM 696 N N . ARG A 1 110 ? -4.206 44.058 -8.431 1.00 37.94 149 ARG A N 1
ATOM 697 C CA . ARG A 1 110 ? -4.340 42.760 -7.788 1.00 31.30 149 ARG A CA 1
ATOM 698 C C . ARG A 1 110 ? -5.270 41.810 -8.504 1.00 44.78 149 ARG A C 1
ATOM 699 O O . ARG A 1 110 ? -4.920 40.635 -8.735 1.00 39.71 149 ARG A O 1
ATOM 707 N N . LEU A 1 111 ? -6.416 42.322 -8.925 1.00 42.60 150 LEU A N 1
ATOM 708 C CA . LEU A 1 111 ? -7.365 41.538 -9.731 1.00 41.84 150 LEU A CA 1
ATOM 709 C C . LEU A 1 111 ? -6.800 41.054 -11.053 1.00 49.01 150 LEU A C 1
ATOM 710 O O . LEU A 1 111 ? -7.077 39.934 -11.463 1.00 46.65 150 LEU A O 1
ATOM 715 N N . LYS A 1 112 ? -6.052 41.907 -11.743 1.00 43.95 151 LYS A N 1
ATOM 716 C CA . LYS A 1 112 ? -5.441 41.519 -13.022 1.00 53.82 151 LYS A CA 1
ATOM 717 C C . LYS A 1 112 ? -4.489 40.338 -12.827 1.00 56.74 151 LYS A C 1
ATOM 718 O O . LYS A 1 112 ? -4.446 39.426 -13.639 1.00 58.99 151 LYS A O 1
ATOM 724 N N . LYS A 1 113 ? -3.812 40.329 -11.687 1.00 55.88 152 LYS A N 1
ATOM 725 C CA . LYS A 1 113 ? -2.872 39.291 -11.331 1.00 78.44 152 LYS A CA 1
ATOM 726 C C . LYS A 1 113 ? -3.610 37.949 -11.125 1.00 77.80 152 LYS A C 1
ATOM 727 O O . LYS A 1 113 ? -3.246 36.928 -11.719 1.00 86.93 152 LYS A O 1
ATOM 733 N N . LEU A 1 114 ? -4.670 37.968 -10.325 1.00 73.72 153 LEU A N 1
ATOM 734 C CA . LEU A 1 114 ? -5.500 36.784 -10.063 1.00 59.47 153 LEU A CA 1
ATOM 735 C C . LEU A 1 114 ? -6.059 36.146 -11.323 1.00 66.01 153 LEU A C 1
ATOM 736 O O . LEU A 1 114 ? -5.898 34.948 -11.525 1.00 81.55 153 LEU A O 1
ATOM 741 N N . VAL A 1 115 ? -6.698 36.944 -12.171 1.00 60.31 154 VAL A N 1
ATOM 742 C CA . VAL A 1 115 ? -7.248 36.438 -13.429 1.00 71.02 154 VAL A CA 1
ATOM 743 C C . VAL A 1 115 ? -6.167 36.135 -14.478 1.00 77.58 154 VAL A C 1
ATOM 744 O O . VAL A 1 115 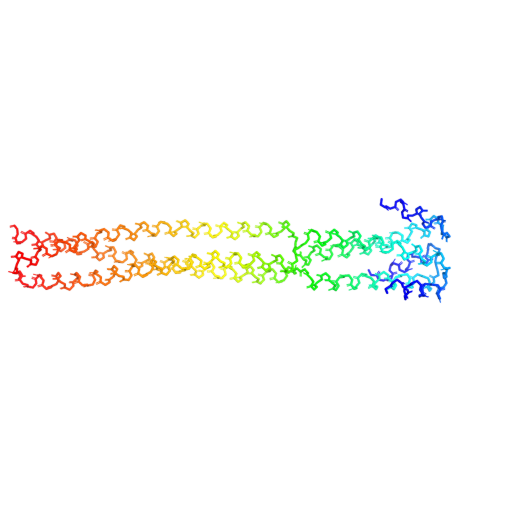? -6.502 35.700 -15.578 1.00 84.36 154 VAL A O 1
ATOM 748 N N . GLY A 1 116 ? -4.896 36.405 -14.159 1.00 85.39 155 GLY A N 1
ATOM 749 C CA . GLY A 1 116 ? -3.756 35.858 -14.900 1.00 91.69 155 GLY A CA 1
ATOM 750 C C . GLY A 1 116 ? -3.559 36.503 -16.258 1.00 78.13 155 GLY A C 1
ATOM 751 O O . GLY A 1 116 ? -3.396 37.719 -16.357 1.00 84.48 155 GLY A O 1
ATOM 752 N N . ASP B 1 23 ? -23.272 132.572 0.038 1.00 111.98 62 ASP B N 1
ATOM 753 C CA . ASP B 1 23 ? -21.999 132.185 0.718 1.00 111.06 62 ASP B CA 1
ATOM 754 C C . ASP B 1 23 ? -21.065 133.389 0.843 1.00 102.24 62 ASP B C 1
ATOM 755 O O . ASP B 1 23 ? -20.829 133.830 1.946 1.00 105.08 62 ASP B O 1
ATOM 760 N N . THR B 1 24 ? -20.581 133.943 -0.271 1.00 108.73 63 THR B N 1
ATOM 761 C CA . THR B 1 24 ? -19.684 135.108 -0.243 1.00 110.98 63 THR B CA 1
ATOM 762 C C . THR B 1 24 ? -20.416 136.299 0.348 1.00 115.66 63 THR B C 1
ATOM 763 O O . THR B 1 24 ? -19.957 136.884 1.320 1.00 91.68 63 THR B O 1
ATOM 767 N N . HIS B 1 25 ? -21.578 136.616 -0.225 1.00 136.55 64 HIS B N 1
ATOM 768 C CA . HIS B 1 25 ? -22.358 137.799 0.156 1.00 147.38 64 HIS B CA 1
ATOM 769 C C . HIS B 1 25 ? -22.453 138.031 1.669 1.00 140.47 64 HIS B C 1
ATOM 770 O O . HIS B 1 25 ? -21.871 138.993 2.179 1.00 116.57 64 HIS B O 1
ATOM 777 N N . ALA B 1 26 ? -23.172 137.156 2.378 1.00 121.76 65 ALA B N 1
ATOM 778 C CA . ALA B 1 26 ? -23.459 137.358 3.811 1.00 100.03 65 ALA B CA 1
ATOM 779 C C . ALA B 1 26 ? -22.198 137.481 4.672 1.00 114.00 65 ALA B C 1
ATOM 780 O O . ALA B 1 26 ? -22.256 138.005 5.787 1.00 141.60 65 ALA B O 1
ATOM 782 N N . LEU B 1 27 ? -21.065 137.008 4.149 1.00 114.34 66 LEU B N 1
ATOM 783 C CA . LEU B 1 27 ? -19.769 137.129 4.825 1.00 91.12 66 LEU B CA 1
ATOM 784 C C . LEU B 1 27 ? -19.141 138.513 4.560 1.00 72.28 66 LEU B C 1
ATOM 785 O O . LEU B 1 27 ? -18.639 139.153 5.490 1.00 71.69 66 LEU B O 1
ATOM 790 N N . VAL B 1 28 ? -19.139 138.957 3.298 1.00 111.19 67 VAL B N 1
ATOM 791 C CA . VAL B 1 28 ? -18.618 140.296 2.927 1.00 108.08 67 VAL B CA 1
ATOM 792 C C . VAL B 1 28 ? -19.531 141.363 3.536 1.00 101.22 67 VAL B C 1
ATOM 793 O O . VAL B 1 28 ? -19.071 142.359 4.091 1.00 71.82 67 VAL B O 1
ATOM 797 N N . GLN B 1 29 ? -20.833 141.104 3.459 1.00 114.51 68 GLN B N 1
ATOM 798 C CA . GLN B 1 29 ? -21.848 141.944 4.069 1.00 103.17 68 GLN B CA 1
ATOM 799 C C . GLN B 1 29 ? -21.611 142.162 5.572 1.00 103.52 68 GLN B C 1
ATOM 800 O O . GLN B 1 29 ? -21.745 143.283 6.074 1.00 114.66 68 GLN B O 1
ATOM 806 N N . ASP B 1 30 ? -21.281 141.082 6.277 1.00 91.53 69 ASP B N 1
ATOM 807 C CA . ASP B 1 30 ? -21.047 141.127 7.721 1.00 92.54 69 ASP B CA 1
ATOM 808 C C . ASP B 1 30 ? -19.819 141.965 8.080 1.00 93.22 69 ASP B C 1
ATOM 809 O O . ASP B 1 30 ? -19.873 142.783 9.002 1.00 80.58 69 ASP B O 1
ATOM 814 N N . LEU B 1 31 ? -18.719 141.756 7.359 1.00 75.34 70 LEU B N 1
ATOM 815 C CA . LEU B 1 31 ? -17.479 142.491 7.621 1.00 72.29 70 LEU B CA 1
ATOM 816 C C . LEU B 1 31 ? -17.654 143.997 7.421 1.00 88.82 70 LEU B C 1
ATOM 817 O O . LEU B 1 31 ? -17.289 144.793 8.293 1.00 102.63 70 LEU B O 1
ATOM 822 N N . GLU B 1 32 ? -18.215 144.375 6.274 1.00 102.03 71 GLU B N 1
ATOM 823 C CA . GLU B 1 32 ? -18.446 145.783 5.937 1.00 110.24 71 GLU B CA 1
ATOM 824 C C . GLU B 1 32 ? -19.174 146.530 7.048 1.00 110.35 71 GLU B C 1
ATOM 825 O O . GLU B 1 32 ? -18.764 147.619 7.462 1.00 102.67 71 GLU B O 1
ATOM 831 N N . THR B 1 33 ? -20.245 145.911 7.533 1.00 113.16 72 THR B N 1
ATOM 832 C CA . THR B 1 33 ? -21.068 146.467 8.601 1.00 107.01 72 THR B CA 1
ATOM 833 C C . THR B 1 33 ? -20.440 146.343 10.001 1.00 109.44 72 THR B C 1
ATOM 834 O O . THR B 1 33 ? -21.085 146.681 10.992 1.00 88.01 72 THR B O 1
ATOM 838 N N . HIS B 1 34 ? -19.207 145.849 10.094 1.00 96.59 73 HIS B N 1
ATOM 839 C CA . HIS B 1 34 ? -18.521 145.737 11.376 1.00 96.13 73 HIS B CA 1
ATOM 840 C C . HIS B 1 34 ? -17.109 146.300 11.293 1.00 84.19 73 HIS B C 1
ATOM 841 O O . HIS B 1 34 ? -16.157 145.734 11.839 1.00 81.49 73 HIS B O 1
ATOM 848 N N . GLY B 1 35 ? -16.995 147.436 10.619 1.00 101.10 74 GLY B N 1
ATOM 849 C CA . GLY B 1 35 ? -15.761 148.200 10.615 1.00 98.75 74 GLY B CA 1
ATOM 850 C C . GLY B 1 35 ? -14.773 147.794 9.547 1.00 91.92 74 GLY B C 1
ATOM 851 O O . GLY B 1 35 ? -13.569 147.807 9.793 1.00 78.56 74 GLY B O 1
ATOM 852 N N . PHE B 1 36 ? -15.275 147.462 8.357 1.00 87.26 75 PHE B N 1
ATOM 853 C CA . PHE B 1 36 ? -14.420 147.220 7.195 1.00 84.11 75 PHE B CA 1
ATOM 854 C C . PHE B 1 36 ? -14.977 147.876 5.934 1.00 80.09 75 PHE B C 1
ATOM 855 O O . PHE B 1 36 ? -16.178 148.129 5.823 1.00 83.94 75 PHE B O 1
ATOM 863 N N . ASP B 1 37 ? -14.076 148.128 4.984 1.00 87.58 76 ASP B N 1
ATOM 864 C CA . ASP B 1 37 ? -14.419 148.671 3.662 1.00 111.19 76 ASP B CA 1
ATOM 865 C C . ASP B 1 37 ? -15.076 147.623 2.773 1.00 92.70 76 ASP B C 1
ATOM 866 O O . ASP B 1 37 ? -15.224 146.469 3.165 1.00 92.11 76 ASP B O 1
ATOM 871 N N . LYS B 1 38 ? -15.451 148.045 1.568 1.00 75.52 77 LYS B N 1
ATOM 872 C CA . LYS B 1 38 ? -15.818 147.135 0.503 1.00 83.56 77 LYS B CA 1
ATOM 873 C C . LYS B 1 38 ? -14.602 146.309 0.106 1.00 98.51 77 LYS B C 1
ATOM 874 O O . LYS B 1 38 ? -14.696 145.080 0.034 1.00 107.62 77 LYS B O 1
ATOM 880 N N . THR B 1 39 ? -13.469 146.982 -0.128 1.00 86.09 78 THR B N 1
ATOM 881 C CA . THR B 1 39 ? -12.248 146.302 -0.626 1.00 108.77 78 THR B CA 1
ATOM 882 C C . THR B 1 39 ? -11.606 145.397 0.432 1.00 84.18 78 THR B C 1
ATOM 883 O O . THR B 1 39 ? -11.129 144.313 0.118 1.00 167.89 78 THR B O 1
ATOM 887 N N . GLN B 1 40 ? -11.582 145.865 1.672 1.00 79.30 79 GLN B N 1
ATOM 888 C CA . GLN B 1 40 ? -11.038 145.105 2.790 1.00 85.31 79 GLN B CA 1
ATOM 889 C C . GLN B 1 40 ? -11.833 143.827 3.061 1.00 78.81 79 GLN B C 1
ATOM 890 O O . GLN B 1 40 ? -11.250 142.790 3.345 1.00 86.54 79 GLN B O 1
ATOM 896 N N . ALA B 1 41 ? -13.163 143.923 2.992 1.00 80.86 80 ALA B N 1
ATOM 897 C CA . ALA B 1 41 ? -14.051 142.783 3.238 1.00 75.93 80 ALA B CA 1
ATOM 898 C C . ALA B 1 41 ? -14.004 141.756 2.104 1.00 98.49 80 ALA B C 1
ATOM 899 O O . ALA B 1 41 ? -14.058 140.548 2.351 1.00 113.65 80 ALA B O 1
ATOM 901 N N . GLU B 1 42 ? -13.911 142.233 0.866 1.00 87.78 81 GLU B N 1
ATOM 902 C CA . GLU B 1 42 ? -13.825 141.340 -0.281 1.00 95.62 81 GLU B CA 1
ATOM 903 C C . GLU B 1 42 ? -12.465 140.650 -0.378 1.00 87.57 81 GLU B C 1
ATOM 904 O O . GLU B 1 42 ? -12.405 139.462 -0.718 1.00 82.18 81 GLU B O 1
ATOM 910 N N . THR B 1 43 ? -11.384 141.380 -0.102 1.00 83.38 82 THR B N 1
ATOM 911 C CA . THR B 1 43 ? -10.035 140.789 -0.142 1.00 93.51 82 THR B CA 1
ATOM 912 C C . THR B 1 43 ? -9.798 139.785 0.977 1.00 111.29 82 THR B C 1
ATOM 913 O O . THR B 1 43 ? -9.122 138.780 0.767 1.00 107.27 82 THR B O 1
ATOM 917 N N . ILE B 1 44 ? -10.346 140.066 2.158 1.00 100.48 83 ILE B N 1
ATOM 918 C CA . ILE B 1 44 ? -10.334 139.107 3.256 1.00 94.22 83 ILE B CA 1
ATOM 919 C C . ILE B 1 44 ? -11.022 137.825 2.785 1.00 79.85 83 ILE B C 1
ATOM 920 O O . ILE B 1 44 ? -10.423 136.751 2.814 1.00 78.00 83 ILE B O 1
ATOM 925 N N . VAL B 1 45 ? -12.268 137.960 2.339 1.00 77.32 84 VAL B N 1
ATOM 926 C CA . VAL B 1 45 ? -13.050 136.837 1.843 1.00 75.55 84 VAL B CA 1
ATOM 927 C C . VAL B 1 45 ? -12.380 136.135 0.654 1.00 86.75 84 VAL B C 1
ATOM 928 O O . VAL B 1 45 ? -12.432 134.912 0.555 1.00 82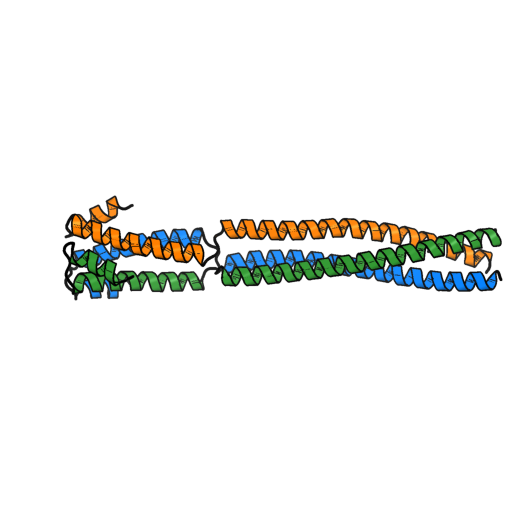.64 84 VAL B O 1
ATOM 932 N N . SER B 1 46 ? -11.724 136.893 -0.218 1.00 97.30 85 SER B N 1
ATOM 933 C CA . SER B 1 46 ? -10.926 136.294 -1.286 1.00 97.44 85 SER B CA 1
ATOM 934 C C . SER B 1 46 ? -9.803 135.420 -0.727 1.00 101.47 85 SER B C 1
ATOM 935 O O . SER B 1 46 ? -9.510 134.374 -1.295 1.00 98.77 85 SER B O 1
ATOM 938 N N . ALA B 1 47 ? -9.177 135.852 0.370 1.00 66.15 86 ALA B N 1
ATOM 939 C CA . ALA B 1 47 ? -8.128 135.071 1.018 1.00 93.50 86 ALA B CA 1
ATOM 940 C C . ALA B 1 47 ? -8.678 133.784 1.672 1.00 105.29 86 ALA B C 1
ATOM 941 O O . ALA B 1 47 ? -8.073 132.726 1.534 1.00 90.43 86 ALA B O 1
ATOM 943 N N . LEU B 1 48 ? -9.804 133.890 2.386 1.00 74.35 87 LEU B N 1
ATOM 944 C CA . LEU B 1 48 ? -10.472 132.735 2.986 1.00 79.84 87 LEU B CA 1
ATOM 945 C C . LEU B 1 48 ? -10.847 131.682 1.956 1.00 69.21 87 LEU B C 1
ATOM 946 O O . LEU B 1 48 ? -10.561 130.498 2.145 1.00 90.08 87 LEU B O 1
ATOM 951 N N . THR B 1 49 ? -11.482 132.118 0.875 1.00 74.88 88 THR B N 1
ATOM 952 C CA . THR B 1 49 ? -11.741 131.265 -0.283 1.00 90.76 88 THR B CA 1
ATOM 953 C C . THR B 1 49 ? -10.461 130.633 -0.853 1.00 68.75 88 THR B C 1
ATOM 954 O O . THR B 1 49 ? -10.415 129.426 -1.086 1.00 68.43 88 THR B O 1
ATOM 958 N N . ALA B 1 50 ? -9.417 131.432 -1.036 1.00 101.02 89 ALA B N 1
ATOM 959 C CA . ALA B 1 50 ? -8.154 130.925 -1.595 1.00 123.63 89 ALA B CA 1
ATOM 960 C C . ALA B 1 50 ? -7.604 129.744 -0.802 1.00 84.34 89 ALA B C 1
ATOM 961 O O . ALA B 1 50 ? -7.318 128.694 -1.370 1.00 93.21 89 ALA B O 1
ATOM 963 N N . LEU B 1 51 ? -7.470 129.905 0.507 1.00 86.54 90 LEU B N 1
ATOM 964 C CA . LEU B 1 51 ? -6.948 128.818 1.350 1.00 87.59 90 LEU B CA 1
ATOM 965 C C . LEU B 1 51 ? -7.926 127.641 1.493 1.00 99.78 90 LEU B C 1
ATOM 966 O O . LEU B 1 51 ? -7.521 126.489 1.407 1.00 131.13 90 LEU B O 1
ATOM 971 N N . SER B 1 52 ? -9.203 127.925 1.714 1.00 76.01 91 SER B N 1
ATOM 972 C CA . SER B 1 52 ? -10.228 126.897 1.668 1.00 73.49 91 SER B CA 1
ATOM 973 C C . SER B 1 52 ? -10.055 125.988 0.442 1.00 74.64 91 SER B C 1
ATOM 974 O O . SER B 1 52 ? -9.940 124.773 0.571 1.00 84.70 91 SER B O 1
ATOM 977 N N . ASN B 1 53 ? -10.009 126.596 -0.737 1.00 79.70 92 ASN B N 1
ATOM 978 C CA . ASN B 1 53 ? -10.045 125.854 -2.004 1.00 77.61 92 ASN B CA 1
ATOM 979 C C . ASN B 1 53 ? -8.778 125.046 -2.307 1.00 77.42 92 ASN B C 1
ATOM 980 O O . ASN B 1 53 ? -8.854 123.976 -2.910 1.00 79.30 92 ASN B O 1
ATOM 985 N N . VAL B 1 54 ? -7.619 125.573 -1.924 1.00 75.42 93 VAL B N 1
ATOM 986 C CA . VAL B 1 54 ? -6.372 124.814 -2.049 1.00 88.46 93 VAL B CA 1
ATOM 987 C C . VAL B 1 54 ? -6.309 123.667 -1.030 1.00 75.95 93 VAL B C 1
ATOM 988 O O . VAL B 1 54 ? -5.843 122.586 -1.354 1.00 77.20 93 VAL B O 1
ATOM 992 N N . SER B 1 55 ? -6.804 123.904 0.178 1.00 63.03 94 SER B N 1
ATOM 993 C CA . SER B 1 55 ? -6.880 122.872 1.192 1.00 66.21 94 SER B CA 1
ATOM 994 C C . SER B 1 55 ? -7.796 121.742 0.784 1.00 78.29 94 SER B C 1
ATOM 995 O O . SER B 1 55 ? -7.424 120.578 0.891 1.00 82.79 94 SER B O 1
ATOM 998 N N . LEU B 1 56 ? -9.005 122.086 0.354 1.00 65.64 95 LEU B N 1
ATOM 999 C CA . LEU B 1 56 ? -9.968 121.084 -0.102 1.00 58.81 95 LEU B CA 1
ATOM 1000 C C . LEU B 1 56 ? -9.432 120.305 -1.269 1.00 55.89 95 LEU B C 1
ATOM 1001 O O . LEU B 1 56 ? -9.589 119.096 -1.348 1.00 76.76 95 LEU B O 1
ATOM 1006 N N . ASP B 1 57 ? -8.819 121.012 -2.205 1.00 62.29 96 ASP B N 1
ATOM 1007 C CA . ASP B 1 57 ? -8.210 120.371 -3.358 1.00 66.02 96 ASP B CA 1
ATOM 1008 C C . ASP B 1 57 ? -7.125 119.354 -2.907 1.00 60.91 96 ASP B C 1
ATOM 1009 O O . ASP B 1 57 ? -7.041 118.256 -3.450 1.00 64.52 96 ASP B O 1
ATOM 1014 N N . THR B 1 58 ? -6.331 119.707 -1.898 1.00 58.25 97 THR B N 1
ATOM 1015 C CA . THR B 1 58 ? -5.285 118.809 -1.398 1.00 64.57 97 THR B CA 1
ATOM 1016 C C . THR B 1 58 ? -5.901 117.601 -0.705 1.00 61.44 97 THR B C 1
ATOM 1017 O O . THR B 1 58 ? -5.401 116.484 -0.823 1.00 57.13 97 THR B O 1
ATOM 1021 N N . ILE B 1 59 ? -6.984 117.843 0.026 1.00 56.02 98 ILE B N 1
ATOM 1022 C CA . ILE B 1 59 ? -7.689 116.802 0.727 1.00 55.65 98 ILE B CA 1
ATOM 1023 C C . ILE B 1 59 ? -8.359 115.842 -0.249 1.00 43.55 98 ILE B C 1
ATOM 1024 O O . ILE B 1 59 ? -8.190 114.610 -0.119 1.00 41.87 98 ILE B O 1
ATOM 1029 N N . TYR B 1 60 ? -9.086 116.369 -1.225 1.00 47.05 99 TYR B N 1
ATOM 1030 C CA . TYR B 1 60 ? -9.759 115.504 -2.217 1.00 50.31 99 TYR B CA 1
ATOM 1031 C C . TYR B 1 60 ? -8.784 114.612 -2.991 1.00 52.66 99 TYR B C 1
ATOM 1032 O O . TYR B 1 60 ? -9.147 113.519 -3.386 1.00 61.16 99 TYR B O 1
ATOM 1041 N N . LYS B 1 61 ? -7.551 115.074 -3.179 1.00 57.10 100 LYS B N 1
ATOM 1042 C CA . LYS B 1 61 ? -6.509 114.288 -3.848 1.00 63.97 100 LYS B CA 1
ATOM 1043 C C . LYS B 1 61 ? -5.846 113.267 -2.934 1.00 61.47 100 LYS B C 1
ATOM 1044 O O . LYS B 1 61 ? -5.594 112.149 -3.345 1.00 85.71 100 LYS B O 1
ATOM 1050 N N . GLU B 1 62 ? -5.617 113.635 -1.683 1.00 46.24 101 GLU B N 1
ATOM 1051 C CA . GLU B 1 62 ? -4.899 112.777 -0.782 1.00 54.12 101 GLU B CA 1
ATOM 1052 C C . GLU B 1 62 ? -5.747 111.750 -0.033 1.00 61.22 101 GLU B C 1
ATOM 1053 O O . GLU B 1 62 ? -5.190 110.745 0.441 1.00 50.13 101 GLU B O 1
ATOM 1059 N N . MET B 1 63 ? -7.055 112.005 0.110 1.00 63.87 102 MET B N 1
ATOM 1060 C CA . MET B 1 63 ? -7.972 111.130 0.894 1.00 50.60 102 MET B CA 1
ATOM 1061 C C . MET B 1 63 ? -9.018 110.400 0.071 1.00 41.91 102 MET B C 1
ATOM 1062 O O . MET B 1 63 ? -9.296 110.771 -1.050 1.00 42.22 102 MET B O 1
ATOM 1067 N N . VAL B 1 64 ? -9.629 109.374 0.663 1.00 48.05 103 VAL B N 1
ATOM 1068 C CA . VAL B 1 64 ? -10.589 108.526 -0.061 1.00 49.44 103 VAL B CA 1
ATOM 1069 C C . VAL B 1 64 ? -12.002 109.022 0.149 1.00 35.43 103 VAL B C 1
ATOM 1070 O O . VAL B 1 64 ? -12.427 109.151 1.288 1.00 39.38 103 VAL B O 1
ATOM 1074 N N . THR B 1 65 ? -12.713 109.352 -0.934 1.00 33.98 104 THR B N 1
ATOM 1075 C CA . THR B 1 65 ? -14.109 109.782 -0.815 1.00 39.32 104 THR B CA 1
ATOM 1076 C C . THR B 1 65 ? -15.005 108.544 -0.735 1.00 49.15 104 THR B C 1
ATOM 1077 O O . THR B 1 65 ? -14.596 107.460 -1.166 1.00 37.13 104 THR B O 1
ATOM 1081 N N . GLN B 1 66 ? -16.223 108.712 -0.216 1.00 51.36 105 GLN B N 1
ATOM 1082 C CA . GLN B 1 66 ? -17.207 107.631 -0.188 1.00 38.17 105 GLN B CA 1
ATOM 1083 C C . GLN B 1 66 ? -17.505 107.119 -1.602 1.00 39.43 105 GLN B C 1
ATOM 1084 O O . GLN B 1 66 ? -17.603 105.896 -1.815 1.00 48.48 105 GLN B O 1
ATOM 1090 N N . ALA B 1 67 ? -17.599 108.030 -2.564 1.00 39.88 106 ALA B N 1
ATOM 1091 C CA . ALA B 1 67 ? -17.794 107.638 -3.977 1.00 56.17 106 ALA B CA 1
ATOM 1092 C C . ALA B 1 67 ? -16.652 106.781 -4.528 1.00 45.19 106 ALA B C 1
ATOM 1093 O O . ALA B 1 67 ? -16.883 105.807 -5.236 1.00 56.63 106 ALA B O 1
ATOM 1095 N N . GLN B 1 68 ? -15.420 107.138 -4.226 1.00 48.45 107 GLN B N 1
ATOM 1096 C CA . GLN B 1 68 ? -14.307 106.297 -4.619 1.00 37.51 107 GLN B CA 1
ATOM 1097 C C . GLN B 1 68 ? -14.355 104.948 -3.932 1.00 35.89 107 GLN B C 1
ATOM 1098 O O . GLN B 1 68 ? -14.048 103.943 -4.527 1.00 39.22 107 GLN B O 1
ATOM 1104 N N . GLN B 1 69 ? -14.687 104.936 -2.653 1.00 37.47 108 GLN B N 1
ATOM 1105 C CA . GLN B 1 69 ? -14.727 103.726 -1.943 1.00 33.52 108 GLN B CA 1
ATOM 1106 C C . GLN B 1 69 ? -15.759 102.749 -2.547 1.00 33.22 108 GLN B C 1
ATOM 1107 O O . GLN B 1 69 ? -15.480 101.570 -2.718 1.00 37.80 108 GLN B O 1
ATOM 1113 N N . GLU B 1 70 ? -16.941 103.239 -2.843 1.00 43.28 109 GLU B N 1
ATOM 1114 C CA . GLU B 1 70 ? -17.979 102.401 -3.439 1.00 32.44 109 GLU B CA 1
ATOM 1115 C C . GLU B 1 70 ? -17.498 101.720 -4.705 1.00 34.21 109 GLU B C 1
ATOM 1116 O O . GLU B 1 70 ? -17.773 100.533 -4.935 1.00 36.59 109 GLU B O 1
ATOM 1122 N N . ILE B 1 71 ? -16.802 102.473 -5.548 1.00 33.54 110 ILE B N 1
ATOM 1123 C CA . ILE B 1 71 ? -16.319 101.930 -6.820 1.00 37.54 110 ILE B CA 1
ATOM 1124 C C . ILE B 1 71 ? -15.264 100.852 -6.601 1.00 43.50 110 ILE B C 1
ATOM 1125 O O . ILE B 1 71 ? -15.292 99.801 -7.222 1.00 41.07 110 ILE B O 1
ATOM 1130 N N . THR B 1 72 ? -14.335 101.118 -5.687 1.00 42.33 111 THR B N 1
ATOM 1131 C CA . THR B 1 72 ? -13.309 100.142 -5.356 1.00 41.06 111 THR B CA 1
ATOM 1132 C C . THR B 1 72 ? -13.927 98.862 -4.776 1.00 33.26 111 THR B C 1
ATOM 1133 O O . THR B 1 72 ? -13.596 97.752 -5.182 1.00 32.63 111 THR B O 1
ATOM 1137 N N . VAL B 1 73 ? -14.867 99.024 -3.861 1.00 32.05 112 VAL B N 1
ATOM 1138 C CA . VAL B 1 73 ? -15.522 97.887 -3.276 1.00 30.71 112 VAL B CA 1
ATOM 1139 C C . VAL B 1 73 ? -16.287 97.075 -4.345 1.00 43.63 112 VAL B C 1
ATOM 1140 O O . VAL B 1 73 ? -16.164 95.861 -4.403 1.00 42.81 112 VAL B O 1
ATOM 1144 N N . GLN B 1 74 ? -16.994 97.737 -5.249 1.00 49.07 113 GLN B N 1
ATOM 1145 C CA . GLN B 1 74 ? -17.679 97.016 -6.312 1.00 42.83 113 GLN B CA 1
ATOM 1146 C C . GLN B 1 74 ? -16.719 96.219 -7.205 1.00 41.31 113 GLN B C 1
ATOM 1147 O O . GLN B 1 74 ? -17.040 95.109 -7.654 1.00 42.33 113 GLN B O 1
ATOM 1153 N N . GLN B 1 75 ? -15.567 96.800 -7.484 1.00 41.37 114 GLN B N 1
ATOM 1154 C CA . GLN B 1 75 ? -14.524 96.125 -8.276 1.00 40.21 114 GLN B CA 1
ATOM 1155 C C . GLN B 1 75 ? -13.946 94.911 -7.567 1.00 41.52 114 GLN B C 1
ATOM 1156 O O . GLN B 1 75 ? -13.829 93.852 -8.135 1.00 40.22 114 GLN B O 1
ATOM 1162 N N . LEU B 1 76 ? -13.674 95.041 -6.279 1.00 46.79 115 LEU B N 1
ATOM 1163 C CA . LEU B 1 76 ? -13.281 93.872 -5.504 1.00 35.08 115 LEU B CA 1
ATOM 1164 C C . LEU B 1 76 ? -14.393 92.814 -5.413 1.00 33.26 115 LEU B C 1
ATOM 1165 O O . LEU B 1 76 ? -14.112 91.633 -5.483 1.00 35.41 115 LEU B O 1
ATOM 1170 N N . MET B 1 77 ? -15.639 93.234 -5.226 1.00 34.96 116 MET B N 1
ATOM 1171 C CA . MET B 1 77 ? -16.756 92.269 -5.224 1.00 38.48 116 MET B CA 1
ATOM 1172 C C . MET B 1 77 ? -16.928 91.580 -6.599 1.00 37.36 116 MET B C 1
ATOM 1173 O O . MET B 1 77 ? -17.285 90.412 -6.656 1.00 36.78 116 MET B O 1
ATOM 1178 N N . ALA B 1 78 ? -16.651 92.290 -7.688 1.00 33.22 117 ALA B N 1
ATOM 1179 C CA . ALA B 1 78 ? -16.640 91.645 -9.011 1.00 36.75 117 ALA B CA 1
ATOM 1180 C C . ALA B 1 78 ? -15.546 90.578 -9.112 1.00 34.19 117 ALA B C 1
ATOM 1181 O O . ALA B 1 78 ? -15.805 89.486 -9.578 1.00 37.94 117 ALA B O 1
ATOM 1183 N N . HIS B 1 79 ? -14.349 90.838 -8.629 1.00 30.58 118 HIS B N 1
ATOM 1184 C CA . HIS B 1 79 ? -13.364 89.756 -8.537 1.00 27.22 118 HIS B CA 1
ATOM 1185 C C . HIS B 1 79 ? -13.811 88.589 -7.662 1.00 39.75 118 HIS B C 1
ATOM 1186 O O . HIS B 1 79 ? -13.645 87.447 -8.047 1.00 43.62 118 HIS B O 1
ATOM 1193 N N . LEU B 1 80 ? -14.365 88.870 -6.477 1.00 31.06 119 LEU B N 1
ATOM 1194 C CA . LEU B 1 80 ? -14.842 87.806 -5.620 1.00 40.02 119 LEU B CA 1
ATOM 1195 C C . LEU B 1 80 ? -15.938 86.993 -6.284 1.00 41.04 119 LEU B C 1
ATOM 1196 O O . LEU B 1 80 ? -15.954 85.771 -6.169 1.00 42.89 119 LEU B O 1
ATOM 1201 N N . ASP B 1 81 ? -16.870 87.658 -6.954 1.00 43.08 120 ASP B N 1
ATOM 1202 C CA . ASP B 1 81 ? -17.936 86.942 -7.695 1.00 36.31 120 ASP B CA 1
ATOM 1203 C C . ASP B 1 81 ? -17.418 86.086 -8.840 1.00 34.79 120 ASP B C 1
ATOM 1204 O O . ASP B 1 81 ? -17.908 84.994 -9.035 1.00 41.41 120 ASP B O 1
ATOM 1209 N N . ALA B 1 82 ? -16.382 86.548 -9.561 1.00 31.10 121 ALA B N 1
ATOM 1210 C CA . ALA B 1 82 ? -15.750 85.703 -10.575 1.00 35.69 121 ALA B CA 1
ATOM 1211 C C . ALA B 1 82 ? -15.099 84.464 -9.964 1.00 48.27 121 ALA B C 1
ATOM 1212 O O . ALA B 1 82 ? -15.229 83.365 -10.495 1.00 38.38 121 ALA B O 1
ATOM 1214 N N . ILE B 1 83 ? -14.448 84.609 -8.823 1.00 56.58 122 ILE B N 1
ATOM 1215 C CA . ILE B 1 83 ? -13.855 83.448 -8.161 1.00 40.80 122 ILE B CA 1
ATOM 1216 C C . ILE B 1 83 ? -14.936 82.478 -7.694 1.00 32.25 122 ILE B C 1
ATOM 1217 O O . ILE B 1 83 ? -14.796 81.284 -7.894 1.00 32.32 122 ILE B O 1
ATOM 1222 N N . ARG B 1 84 ? -16.015 82.994 -7.082 1.00 30.51 123 ARG B N 1
ATOM 1223 C CA . ARG B 1 84 ? -17.156 82.163 -6.638 1.00 47.80 123 ARG B CA 1
ATOM 1224 C C . ARG B 1 84 ? -17.812 81.439 -7.813 1.00 45.98 123 ARG B C 1
ATOM 1225 O O . ARG B 1 84 ? -18.069 80.254 -7.738 1.00 45.88 123 ARG B O 1
ATOM 1233 N N . LYS B 1 85 ? -17.954 82.117 -8.941 1.00 43.11 124 LYS B N 1
ATOM 1234 C CA . LYS B 1 85 ? -18.401 81.446 -10.171 1.00 37.60 124 LYS B CA 1
ATOM 1235 C C . LYS B 1 85 ? -17.483 80.304 -10.665 1.00 42.61 124 LYS B C 1
ATOM 1236 O O . LYS B 1 85 ? -17.960 79.209 -11.041 1.00 46.68 124 LYS B O 1
ATOM 1242 N N . ASP B 1 86 ? -16.171 80.534 -10.680 1.00 38.61 125 ASP B N 1
ATOM 1243 C CA . ASP B 1 86 ? -15.223 79.468 -11.031 1.00 45.46 125 ASP B CA 1
ATOM 1244 C C . ASP B 1 86 ? -15.250 78.324 -10.042 1.00 36.99 125 ASP B C 1
ATOM 1245 O O . ASP B 1 86 ? -15.089 77.175 -10.421 1.00 33.30 125 ASP B O 1
ATOM 1250 N N . MET B 1 87 ? -15.484 78.672 -8.784 1.00 32.23 126 MET B N 1
ATOM 1251 C CA . MET B 1 87 ? -15.595 77.713 -7.710 1.00 33.38 126 MET B CA 1
ATOM 1252 C C . MET B 1 87 ? -16.762 76.727 -7.982 1.00 40.35 126 MET B C 1
ATOM 1253 O O . MET B 1 87 ? -16.616 75.505 -7.869 1.00 36.28 126 MET B O 1
ATOM 1258 N N . LYS B 1 88 ? -17.921 77.258 -8.317 1.00 41.16 127 LYS B N 1
ATOM 1259 C CA . LYS B 1 88 ? -19.081 76.422 -8.711 1.00 44.22 127 LYS B CA 1
ATOM 1260 C C . LYS B 1 88 ? -18.792 75.444 -9.859 1.00 31.15 127 LYS B C 1
ATOM 1261 O O . LYS B 1 88 ? -19.145 74.268 -9.794 1.00 39.21 127 LYS B O 1
ATOM 1267 N N . GLN B 1 89 ? -18.141 75.928 -10.908 1.00 40.75 128 GLN B N 1
ATOM 1268 C CA . GLN B 1 89 ? -17.722 75.037 -12.018 1.00 38.02 128 GLN B CA 1
ATOM 1269 C C . GLN B 1 89 ? -16.701 73.934 -11.601 1.00 34.46 128 GLN B C 1
ATOM 1270 O O . GLN B 1 89 ? -16.806 72.762 -12.016 1.00 40.63 128 GLN B O 1
ATOM 1276 N N . LEU B 1 90 ? -15.739 74.281 -10.762 1.00 41.86 129 LEU B N 1
ATOM 1277 C CA . LEU B 1 90 ? -14.843 73.260 -10.180 1.00 47.06 129 LEU B CA 1
ATOM 1278 C C . LEU B 1 90 ? -15.634 72.258 -9.275 1.00 28.97 129 LEU B C 1
ATOM 1279 O O . LEU B 1 90 ? -15.423 71.035 -9.333 1.00 33.02 129 LEU B O 1
ATOM 1284 N N . GLU B 1 91 ? -16.545 72.758 -8.454 1.00 34.53 130 GLU B N 1
ATOM 1285 C CA . GLU B 1 91 ? -17.424 71.887 -7.662 1.00 45.90 130 GLU B CA 1
ATOM 1286 C C . GLU B 1 91 ? -18.151 70.907 -8.525 1.00 40.45 130 GLU B C 1
ATOM 1287 O O . GLU B 1 91 ? -18.202 69.729 -8.222 1.00 36.67 130 GLU B O 1
ATOM 1293 N N . TRP B 1 92 ? -18.671 71.369 -9.645 1.00 37.05 131 TRP B N 1
ATOM 1294 C CA . TRP B 1 92 ? -19.371 70.477 -10.545 1.00 40.15 131 TRP B CA 1
ATOM 1295 C C . TRP B 1 92 ? -18.460 69.393 -11.044 1.00 38.74 131 TRP B C 1
ATOM 1296 O O . TRP B 1 92 ? -18.862 68.241 -11.209 1.00 37.72 131 TRP B O 1
ATOM 1307 N N . LYS B 1 93 ? -17.254 69.785 -11.387 1.00 49.03 132 LYS B N 1
ATOM 1308 C CA . LYS B 1 93 ? -16.306 68.835 -11.907 1.00 48.44 132 LYS B CA 1
ATOM 1309 C C . LYS B 1 93 ? -15.868 67.774 -10.825 1.00 28.98 132 LYS B C 1
ATOM 1310 O O . LYS B 1 93 ? -15.645 66.624 -11.131 1.00 34.64 132 LYS B O 1
ATOM 1316 N N . VAL B 1 94 ? -15.820 68.176 -9.575 1.00 31.18 133 VAL B N 1
ATOM 1317 C CA . VAL B 1 94 ? -15.524 67.239 -8.488 1.00 32.00 133 VAL B CA 1
ATOM 1318 C C . VAL B 1 94 ? -16.674 66.267 -8.271 1.00 26.37 133 VAL B C 1
ATOM 1319 O O . VAL B 1 94 ? -16.442 65.069 -8.099 1.00 35.81 133 VAL B O 1
ATOM 1323 N N . GLU B 1 95 ? -17.912 66.767 -8.334 1.00 32.17 134 GLU B N 1
ATOM 1324 C CA . GLU B 1 95 ? -19.107 65.901 -8.337 1.00 25.72 134 GLU B CA 1
ATOM 1325 C C . GLU B 1 95 ? -19.121 64.837 -9.422 1.00 34.62 134 GLU B C 1
ATOM 1326 O O . GLU B 1 95 ? -19.411 63.691 -9.142 1.00 33.53 134 GLU B O 1
ATOM 1332 N N . GLU B 1 96 ? -18.730 65.202 -10.634 1.00 34.91 135 GLU B N 1
ATOM 1333 C CA . GLU B 1 96 ? -18.592 64.252 -11.742 1.00 34.81 135 GLU B CA 1
ATOM 1334 C C . GLU B 1 96 ? -17.475 63.226 -11.452 1.00 35.31 135 GLU B C 1
ATOM 1335 O O . GLU B 1 96 ? -17.662 62.052 -11.683 1.00 36.65 135 GLU B O 1
ATOM 1341 N N . LEU B 1 97 ? -16.343 63.651 -10.897 1.00 36.63 136 LEU B N 1
ATOM 1342 C CA . LEU B 1 97 ? -15.340 62.688 -10.499 1.00 37.41 136 LEU B CA 1
ATOM 1343 C C . LEU B 1 97 ? -15.848 61.779 -9.421 1.00 38.14 136 LEU B C 1
ATOM 1344 O O . LEU B 1 97 ? -15.636 60.578 -9.482 1.00 35.93 136 LEU B O 1
ATOM 1349 N N . LEU B 1 98 ? -16.479 62.354 -8.407 1.00 34.29 137 LEU B N 1
ATOM 1350 C CA . LEU B 1 98 ? -17.022 61.536 -7.309 1.00 32.24 137 LEU B CA 1
ATOM 1351 C C . LEU B 1 98 ? -17.952 60.434 -7.812 1.00 40.02 137 LEU B C 1
ATOM 1352 O O . LEU B 1 98 ? -17.769 59.272 -7.444 1.00 34.42 137 LEU B O 1
ATOM 1357 N N . SER B 1 99 ? -18.912 60.768 -8.679 1.00 40.43 138 SER B N 1
ATOM 1358 C CA . SER B 1 99 ? -19.798 59.742 -9.267 1.00 47.26 138 SER B CA 1
ATOM 1359 C C . SER B 1 99 ? -19.055 58.663 -9.965 1.00 28.26 138 SER B C 1
ATOM 1360 O O . SER B 1 99 ? -19.440 57.507 -9.897 1.00 31.21 138 SER B O 1
ATOM 1363 N N . LYS B 1 100 ? -18.030 59.029 -10.717 1.00 35.59 139 LYS B N 1
ATOM 1364 C CA . LYS B 1 100 ? -17.310 58.009 -11.426 1.00 38.64 139 LYS B CA 1
ATOM 1365 C C . LYS B 1 100 ? -16.532 57.132 -10.465 1.00 32.21 139 LYS B C 1
ATOM 1366 O O . LYS B 1 100 ? -16.483 55.914 -10.651 1.00 39.96 139 LYS B O 1
ATOM 1372 N N . VAL B 1 101 ? -15.945 57.730 -9.440 1.00 36.07 140 VAL B N 1
ATOM 1373 C CA . VAL B 1 101 ? -15.159 56.945 -8.449 1.00 38.76 140 VAL B CA 1
ATOM 1374 C C . VAL B 1 101 ? -16.034 55.979 -7.696 1.00 29.95 140 VAL B C 1
ATOM 1375 O O . VAL B 1 101 ? -15.690 54.795 -7.550 1.00 29.22 140 VAL B O 1
ATOM 1379 N N . TYR B 1 102 ? -17.215 56.451 -7.290 1.00 41.62 141 TYR B N 1
ATOM 1380 C CA . TYR B 1 102 ? -18.264 55.614 -6.599 1.00 34.14 141 TYR B CA 1
ATOM 1381 C C . TYR B 1 102 ? -18.752 54.451 -7.435 1.00 30.84 141 TYR B C 1
ATOM 1382 O O . TYR B 1 102 ? -18.815 53.329 -6.983 1.00 31.46 141 TYR B O 1
ATOM 1391 N N . HIS B 1 103 ? -18.978 54.698 -8.699 1.00 31.40 142 HIS B N 1
ATOM 1392 C CA . HIS B 1 103 ? -19.351 53.640 -9.585 1.00 33.15 142 HIS B CA 1
ATOM 1393 C C . HIS B 1 103 ? -18.228 52.593 -9.790 1.00 38.30 142 HIS B C 1
ATOM 1394 O O . HIS B 1 103 ? -18.491 51.406 -9.764 1.00 35.67 142 HIS B O 1
ATOM 1401 N N . LEU B 1 104 ? -16.987 53.027 -9.937 1.00 35.38 143 LEU B N 1
ATOM 1402 C CA . LEU B 1 104 ? -15.861 52.098 -9.978 1.00 44.16 143 LEU B CA 1
ATOM 1403 C C . LEU B 1 104 ? -15.716 51.319 -8.697 1.00 24.42 143 LEU B C 1
ATOM 1404 O O . LEU B 1 104 ? -15.476 50.095 -8.722 1.00 37.23 143 LEU B O 1
ATOM 1409 N N . GLU B 1 105 ? -15.878 51.983 -7.549 1.00 28.12 144 GLU B N 1
ATOM 1410 C CA . GLU B 1 105 ? -15.857 51.200 -6.288 1.00 31.28 144 GLU B CA 1
ATOM 1411 C C . GLU B 1 105 ? -16.847 50.048 -6.306 1.00 32.17 144 GLU B C 1
ATOM 1412 O O . GLU B 1 105 ? -16.558 48.931 -5.844 1.00 31.01 144 GLU B O 1
ATOM 1418 N N . ASN B 1 106 ? -18.059 50.312 -6.774 1.00 41.11 145 ASN B N 1
ATOM 1419 C CA . ASN B 1 106 ? -19.067 49.249 -6.819 1.00 34.84 145 ASN B CA 1
ATOM 1420 C C . ASN B 1 106 ? -18.731 48.122 -7.805 1.00 34.66 145 ASN B C 1
ATOM 1421 O O . ASN B 1 106 ? -18.842 46.949 -7.468 1.00 36.76 145 ASN B O 1
ATOM 1426 N N . GLU B 1 107 ? -18.322 48.508 -9.015 1.00 30.15 146 GLU B N 1
ATOM 1427 C CA . GLU B 1 107 ? -17.896 47.551 -10.001 1.00 33.42 146 GLU B CA 1
ATOM 1428 C C . GLU B 1 107 ? -16.757 46.669 -9.478 1.00 46.71 146 GLU B C 1
ATOM 1429 O O . GLU B 1 107 ? -16.746 45.447 -9.651 1.00 45.69 146 GLU B O 1
ATOM 1435 N N . VAL B 1 108 ? -15.795 47.291 -8.814 1.00 39.51 147 VAL B N 1
ATOM 1436 C CA . VAL B 1 108 ? -14.642 46.552 -8.324 1.00 36.02 147 VAL B CA 1
ATOM 1437 C C . VAL B 1 108 ? -15.080 45.615 -7.220 1.00 44.10 147 VAL B C 1
ATOM 1438 O O . VAL B 1 108 ? -14.617 44.454 -7.161 1.00 36.50 147 VAL B O 1
ATOM 1442 N N . ALA B 1 109 ? -15.925 46.104 -6.305 1.00 40.96 148 ALA B N 1
ATOM 1443 C CA . ALA B 1 109 ? -16.383 45.255 -5.172 1.00 42.88 148 ALA B CA 1
ATOM 1444 C C . ALA B 1 109 ? -17.076 44.022 -5.717 1.00 46.99 148 ALA B C 1
ATOM 1445 O O . ALA B 1 109 ? -16.913 42.909 -5.179 1.00 48.04 148 ALA B O 1
ATOM 1447 N N . ARG B 1 110 ? -17.816 44.217 -6.805 1.00 47.70 149 ARG B N 1
ATOM 1448 C CA . ARG B 1 110 ? -18.504 43.112 -7.429 1.00 46.34 149 ARG B CA 1
ATOM 1449 C C . ARG B 1 110 ? -17.490 42.139 -8.031 1.00 53.02 149 ARG B C 1
ATOM 1450 O O . ARG B 1 110 ? -17.654 40.913 -7.909 1.00 53.62 149 ARG B O 1
ATOM 1458 N N . LEU B 1 111 ? -16.513 42.681 -8.760 1.00 46.55 150 LEU B N 1
ATOM 1459 C CA . LEU B 1 111 ? -15.474 41.856 -9.400 1.00 39.74 150 LEU B CA 1
ATOM 1460 C C . LEU B 1 111 ? -14.694 41.031 -8.420 1.00 40.11 150 LEU B C 1
ATOM 1461 O O . LEU B 1 111 ? -14.383 39.878 -8.682 1.00 51.13 150 LEU B O 1
ATOM 1466 N N . LYS B 1 112 ? -14.380 41.615 -7.275 1.00 39.37 151 LYS B N 1
ATOM 1467 C CA . LYS B 1 112 ? -13.655 40.871 -6.254 1.00 44.33 151 LYS B CA 1
ATOM 1468 C C . LYS B 1 112 ? -14.445 39.633 -5.809 1.00 66.31 151 LYS B C 1
ATOM 1469 O O . LYS B 1 112 ? -13.868 38.581 -5.543 1.00 62.14 151 LYS B O 1
ATOM 1475 N N . LYS B 1 113 ? -15.761 39.772 -5.715 1.00 76.68 152 LYS B N 1
ATOM 1476 C CA . LYS B 1 113 ? -16.605 38.653 -5.276 1.00 58.06 152 LYS B CA 1
ATOM 1477 C C . LYS B 1 113 ? -16.612 37.528 -6.287 1.00 56.80 152 LYS B C 1
ATOM 1478 O O . LYS B 1 113 ? -16.409 36.376 -5.911 1.00 63.25 152 LYS B O 1
ATOM 1484 N N . LEU B 1 114 ? -16.824 37.882 -7.560 1.00 54.53 153 LEU B N 1
ATOM 1485 C CA . LEU B 1 114 ? -16.798 36.939 -8.644 1.00 54.63 153 LEU B CA 1
ATOM 1486 C C . LEU B 1 114 ? -15.508 36.104 -8.672 1.00 68.07 153 LEU B C 1
ATOM 1487 O O . LEU B 1 114 ? -15.561 34.881 -8.702 1.00 61.91 153 LEU B O 1
ATOM 1492 N N . VAL B 1 115 ? -14.360 36.767 -8.661 1.00 61.06 154 VAL B N 1
ATOM 1493 C CA . VAL B 1 115 ? -13.067 36.066 -8.659 1.00 66.05 154 VAL B CA 1
ATOM 1494 C C . VAL B 1 115 ? -12.642 35.538 -7.265 1.00 66.11 154 VAL B C 1
ATOM 1495 O O . VAL B 1 115 ? -11.670 34.812 -7.175 1.00 73.69 154 VAL B O 1
ATOM 1499 N N . GLY B 1 116 ? -13.339 35.918 -6.192 1.00 75.81 155 GLY B N 1
ATOM 1500 C CA . GLY B 1 116 ? -12.850 35.713 -4.809 1.00 87.25 155 GLY B CA 1
ATOM 1501 C C . GLY B 1 116 ? -13.745 34.816 -3.987 1.00 84.03 155 GLY B C 1
ATOM 1502 O O . GLY B 1 116 ? -14.033 33.696 -4.397 1.00 102.72 155 GLY B O 1
ATOM 1503 N N . ASP C 1 23 ? 0.347 129.857 -1.305 1.00 123.56 62 ASP C N 1
ATOM 1504 C CA . ASP C 1 23 ? 1.542 130.342 -0.549 1.00 114.93 62 ASP C CA 1
ATOM 1505 C C . ASP C 1 23 ? 1.442 131.766 0.045 1.00 109.99 62 ASP C C 1
ATOM 1506 O O . ASP C 1 23 ? 0.593 132.594 -0.335 1.00 112.34 62 ASP C O 1
ATOM 1511 N N . THR C 1 24 ? 2.361 132.057 0.957 1.00 116.32 63 THR C N 1
ATOM 1512 C CA . THR C 1 24 ? 2.215 133.195 1.857 1.00 133.38 63 THR C CA 1
ATOM 1513 C C . THR C 1 24 ? 2.307 134.532 1.123 1.00 157.51 63 THR C C 1
ATOM 1514 O O . THR C 1 24 ? 1.383 135.342 1.205 1.00 171.42 63 THR C O 1
ATOM 1518 N N . HIS C 1 25 ? 3.411 134.739 0.400 1.00 169.35 64 HIS C N 1
ATOM 1519 C CA . HIS C 1 25 ? 3.714 136.021 -0.259 1.00 137.50 64 HIS C CA 1
ATOM 1520 C C . HIS C 1 25 ? 2.515 136.658 -0.973 1.00 126.08 64 HIS C C 1
ATOM 1521 O O . HIS C 1 25 ? 2.004 137.681 -0.519 1.00 98.87 64 HIS C O 1
ATOM 1528 N N . ALA C 1 26 ? 2.055 136.035 -2.062 1.00 128.53 65 ALA C N 1
ATOM 1529 C CA . ALA C 1 26 ? 0.999 136.614 -2.911 1.00 129.66 65 ALA C CA 1
ATOM 1530 C C . ALA C 1 26 ? -0.305 136.900 -2.156 1.00 142.06 65 ALA C C 1
ATOM 1531 O O . ALA C 1 26 ? -1.125 137.691 -2.616 1.00 147.71 65 ALA C O 1
ATOM 1533 N N . LEU C 1 27 ? -0.485 136.261 -0.999 1.00 151.92 66 LEU C N 1
ATOM 1534 C CA . LEU C 1 27 ? -1.647 136.510 -0.140 1.00 133.92 66 LEU C CA 1
ATOM 1535 C C . LEU C 1 27 ? -1.428 137.730 0.761 1.00 117.21 66 LEU C C 1
ATOM 1536 O O . LEU C 1 27 ? -2.316 138.573 0.890 1.00 120.99 66 LEU C O 1
ATOM 1541 N N . VAL C 1 28 ? -0.258 137.814 1.392 1.00 104.51 67 VAL C N 1
ATOM 1542 C CA . VAL C 1 28 ? 0.094 138.972 2.220 1.00 105.79 67 VAL C CA 1
ATOM 1543 C C . VAL C 1 28 ? 0.247 140.204 1.321 1.00 119.15 67 VAL C C 1
ATOM 1544 O O . VAL C 1 28 ? -0.216 141.294 1.669 1.00 121.08 67 VAL C O 1
ATOM 1548 N N . GLN C 1 29 ? 0.875 140.000 0.160 1.00 134.51 68 GLN C N 1
ATOM 1549 C CA . GLN C 1 29 ? 1.019 141.023 -0.887 1.00 147.72 68 GLN C CA 1
ATOM 1550 C C . GLN C 1 29 ? -0.328 141.611 -1.288 1.00 156.74 68 GLN C C 1
ATOM 1551 O O . GLN C 1 29 ? -0.459 142.828 -1.418 1.00 196.34 68 GLN C O 1
ATOM 1557 N N . ASP C 1 30 ? -1.322 140.744 -1.474 1.00 129.45 69 ASP C N 1
ATOM 1558 C CA . ASP C 1 30 ? -2.657 141.163 -1.900 1.00 127.36 69 ASP C CA 1
ATOM 1559 C C . ASP C 1 30 ? -3.370 142.015 -0.849 1.00 154.73 69 ASP C C 1
ATOM 1560 O O . ASP C 1 30 ? -3.951 143.053 -1.180 1.00 175.05 69 ASP C O 1
ATOM 1565 N N . LEU C 1 31 ? -3.326 141.575 0.409 1.00 163.93 70 LEU C N 1
ATOM 1566 C CA . LEU C 1 31 ? -3.985 142.292 1.504 1.00 154.92 70 LEU C CA 1
ATOM 1567 C C . LEU C 1 31 ? -3.405 143.693 1.688 1.00 166.28 70 LEU C C 1
ATOM 1568 O O . LEU C 1 31 ? -4.153 144.678 1.731 1.00 189.65 70 LEU C O 1
ATOM 1573 N N . GLU C 1 32 ? -2.076 143.775 1.780 1.00 155.84 71 GLU C N 1
ATOM 1574 C CA . GLU C 1 32 ? -1.372 145.053 1.951 1.00 138.44 71 GLU C CA 1
ATOM 1575 C C . GLU C 1 32 ? -1.798 146.099 0.924 1.00 134.79 71 GLU C C 1
ATOM 1576 O O . GLU C 1 32 ? -2.124 147.237 1.278 1.00 123.13 71 GLU C O 1
ATOM 1582 N N . THR C 1 33 ? -1.827 145.680 -0.340 1.00 121.87 72 THR C N 1
ATOM 1583 C CA . THR C 1 33 ? -2.228 146.530 -1.456 1.00 121.05 72 THR C CA 1
ATOM 1584 C C . THR C 1 33 ? -3.748 146.748 -1.577 1.00 116.96 72 THR C C 1
ATOM 1585 O O . THR C 1 33 ? -4.204 147.370 -2.533 1.00 115.36 72 THR C O 1
ATOM 1589 N N . HIS C 1 34 ? -4.533 146.250 -0.623 1.00 124.15 73 HIS C N 1
ATOM 1590 C CA . HIS C 1 34 ? -5.983 146.484 -0.619 1.00 124.04 73 HIS C CA 1
ATOM 1591 C C . HIS C 1 34 ? -6.467 146.968 0.750 1.00 118.11 73 HIS C C 1
ATOM 1592 O O . HIS C 1 34 ? -7.503 146.528 1.257 1.00 112.43 73 HIS C O 1
ATOM 1599 N N . GLY C 1 35 ? -5.695 147.871 1.348 1.00 126.80 74 GLY C N 1
ATOM 1600 C CA . GLY C 1 35 ? -6.103 148.550 2.571 1.00 119.41 74 GLY C CA 1
ATOM 1601 C C . GLY C 1 35 ? -5.765 147.824 3.857 1.00 117.71 74 GLY C C 1
ATOM 1602 O O . GLY C 1 35 ? -6.563 147.830 4.794 1.00 102.50 74 GLY C O 1
ATOM 1603 N N . PHE C 1 36 ? -4.586 147.200 3.907 1.00 119.06 75 PHE C N 1
ATOM 1604 C CA . PHE C 1 36 ? -4.073 146.603 5.148 1.00 115.54 75 PHE C CA 1
ATOM 1605 C C . PHE C 1 36 ? -2.595 146.919 5.347 1.00 115.34 75 PHE C C 1
ATOM 1606 O O . PHE C 1 36 ? -1.862 147.178 4.387 1.00 102.82 75 PHE C O 1
ATOM 1614 N N . ASP C 1 37 ? -2.179 146.864 6.608 1.00 120.08 76 ASP C N 1
ATOM 1615 C CA . ASP C 1 37 ? -0.786 147.050 7.002 1.00 139.16 76 ASP C CA 1
ATOM 1616 C C . ASP C 1 37 ? 0.071 145.842 6.653 1.00 164.77 76 ASP C C 1
ATOM 1617 O O . ASP C 1 37 ? -0.424 144.834 6.149 1.00 176.18 76 ASP C O 1
ATOM 1622 N N . LYS C 1 38 ? 1.363 145.956 6.947 1.00 147.03 77 LYS C N 1
ATOM 1623 C CA . LYS C 1 38 ? 2.260 144.811 6.952 1.00 158.46 77 LYS C CA 1
ATOM 1624 C C . LYS C 1 38 ? 1.843 143.842 8.049 1.00 152.96 77 LYS C C 1
ATOM 1625 O O . LYS C 1 38 ? 1.706 142.648 7.800 1.00 171.35 77 LYS C O 1
ATOM 1631 N N . THR C 1 39 ? 1.635 144.372 9.254 1.00 133.30 78 THR C N 1
ATOM 1632 C CA . THR C 1 39 ? 1.332 143.550 10.433 1.00 152.07 78 THR C CA 1
ATOM 1633 C C . THR C 1 39 ? -0.054 142.913 10.377 1.00 198.29 78 THR C C 1
ATOM 1634 O O . THR C 1 39 ? -0.232 141.751 10.761 1.00 212.83 78 THR C O 1
ATOM 1638 N N . GLN C 1 40 ? -1.027 143.688 9.912 1.00 181.79 79 GLN C N 1
ATOM 1639 C CA . GLN C 1 40 ? -2.396 143.219 9.757 1.00 138.97 79 GLN C CA 1
ATOM 1640 C C . GLN C 1 40 ? -2.497 142.093 8.733 1.00 128.90 79 GLN C C 1
ATOM 1641 O O . GLN C 1 40 ? -3.232 141.133 8.951 1.00 127.77 79 GLN C O 1
ATOM 1647 N N . ALA C 1 41 ? -1.778 142.229 7.615 1.00 105.52 80 ALA C N 1
ATOM 1648 C CA . ALA C 1 41 ? -1.802 141.235 6.533 1.00 102.17 80 ALA C CA 1
ATOM 1649 C C . ALA C 1 41 ? -1.073 139.944 6.916 1.00 114.22 80 ALA C C 1
ATOM 1650 O O . ALA C 1 41 ? -1.511 138.855 6.556 1.00 107.84 80 ALA C O 1
ATOM 1652 N N . GLU C 1 42 ? 0.033 140.072 7.641 1.00 141.93 81 GLU C N 1
ATOM 1653 C CA . GLU C 1 42 ? 0.794 138.904 8.085 1.00 157.24 81 GLU C CA 1
ATOM 1654 C C . GLU C 1 42 ? 0.099 138.134 9.207 1.00 139.93 81 GLU C C 1
ATOM 1655 O O . GLU C 1 42 ? 0.110 136.901 9.202 1.00 171.33 81 GLU C O 1
ATOM 1661 N N . THR C 1 43 ? -0.503 138.851 10.158 1.00 118.22 82 THR C N 1
ATOM 1662 C CA . THR C 1 43 ? -1.230 138.199 11.256 1.00 113.13 82 THR C CA 1
ATOM 1663 C C . THR C 1 43 ? -2.509 137.513 10.783 1.00 125.11 82 THR C C 1
ATOM 1664 O O . THR C 1 43 ? -2.858 136.454 11.300 1.00 111.17 82 THR C O 1
ATOM 1668 N N . ILE C 1 44 ? -3.205 138.124 9.821 1.00 92.34 83 ILE C N 1
ATOM 1669 C CA . ILE C 1 44 ? -4.363 137.501 9.183 1.00 90.81 83 ILE C CA 1
ATOM 1670 C C . ILE C 1 44 ? -3.902 136.182 8.566 1.00 106.84 83 ILE C C 1
ATOM 1671 O O . ILE C 1 44 ? -4.428 135.122 8.900 1.00 98.44 83 ILE C O 1
ATOM 1676 N N . VAL C 1 45 ? -2.898 136.263 7.696 1.00 98.81 84 VAL C N 1
ATOM 1677 C CA . VAL C 1 45 ? -2.341 135.090 7.031 1.00 89.38 84 VAL C CA 1
ATOM 1678 C C . VAL C 1 45 ? -1.783 134.059 8.020 1.00 91.77 84 VAL C C 1
ATOM 1679 O O . VAL C 1 45 ? -1.931 132.860 7.802 1.00 107.15 84 VAL C O 1
ATOM 1683 N N . SER C 1 46 ? -1.181 134.514 9.116 1.00 91.10 85 SER C N 1
ATOM 1684 C CA . SER C 1 46 ? -0.763 133.597 10.181 1.00 85.10 85 SER C CA 1
ATOM 1685 C C . SER C 1 46 ? -1.948 132.830 10.761 1.00 79.73 85 SER C C 1
ATOM 1686 O O . SER C 1 46 ? -1.820 131.651 11.068 1.00 85.38 85 SER C O 1
ATOM 1689 N N . ALA C 1 47 ? -3.087 133.504 10.915 1.00 72.04 86 ALA C N 1
ATOM 1690 C CA . ALA C 1 47 ? -4.304 132.865 11.423 1.00 78.82 86 ALA C CA 1
ATOM 1691 C C . ALA C 1 47 ? -4.891 131.849 10.423 1.00 90.65 86 ALA C C 1
ATOM 1692 O O . ALA C 1 47 ? -5.266 130.743 10.818 1.00 106.00 86 ALA C O 1
ATOM 1694 N N . LEU C 1 48 ? -4.962 132.218 9.142 1.00 71.68 87 LEU C N 1
ATOM 1695 C CA . LEU C 1 48 ? -5.406 131.299 8.081 1.00 80.33 87 LEU C CA 1
ATOM 1696 C C . LEU C 1 48 ? -4.568 130.019 8.003 1.00 86.78 87 LEU C C 1
ATOM 1697 O O . LEU C 1 48 ? -5.116 128.920 7.948 1.00 83.21 87 LEU C O 1
ATOM 1702 N N . THR C 1 49 ? -3.248 130.178 7.975 1.00 76.47 88 THR C N 1
ATOM 1703 C CA . THR C 1 49 ? -2.318 129.061 8.075 1.00 77.29 88 THR C CA 1
ATOM 1704 C C . THR C 1 49 ? -2.563 128.212 9.335 1.00 99.53 88 THR C C 1
ATOM 1705 O O . THR C 1 49 ? -2.639 126.985 9.257 1.00 89.39 88 THR C O 1
ATOM 1709 N N . ALA C 1 50 ? -2.701 128.861 10.488 1.00 79.82 89 ALA C N 1
ATOM 1710 C CA . ALA C 1 50 ? -2.905 128.140 11.749 1.00 91.63 89 ALA C CA 1
ATOM 1711 C C . ALA C 1 50 ? -4.095 127.184 11.687 1.00 78.50 89 ALA C C 1
ATOM 1712 O O . ALA C 1 50 ? -3.955 126.009 11.994 1.00 98.17 89 ALA C O 1
ATOM 1714 N N . LEU C 1 51 ? -5.255 127.688 11.274 1.00 81.97 90 LEU C N 1
ATOM 1715 C CA . LEU C 1 51 ? -6.463 126.850 11.178 1.00 87.41 90 LEU C CA 1
ATOM 1716 C C . LEU C 1 51 ? -6.400 125.826 10.043 1.00 73.31 90 LEU C C 1
ATOM 1717 O O . LEU C 1 51 ? -6.731 124.672 10.242 1.00 81.15 90 LEU C O 1
ATOM 1722 N N . SER C 1 52 ? -5.951 126.240 8.865 1.00 69.38 91 SER C N 1
ATOM 1723 C CA . SER C 1 52 ? -5.651 125.293 7.805 1.00 65.60 91 SER C CA 1
ATOM 1724 C C . SER C 1 52 ? -4.869 124.076 8.319 1.00 76.53 91 SER C C 1
ATOM 1725 O O . SER C 1 52 ? -5.296 122.931 8.154 1.00 75.66 91 SER C O 1
ATOM 1728 N N . ASN C 1 53 ? -3.734 124.332 8.960 1.00 82.50 92 ASN C N 1
ATOM 1729 C CA . ASN C 1 53 ? -2.791 123.267 9.332 1.00 82.27 92 ASN C CA 1
ATOM 1730 C C . ASN C 1 53 ? -3.273 122.333 10.447 1.00 80.35 92 ASN C C 1
ATOM 1731 O O . ASN C 1 53 ? -2.961 121.134 10.437 1.00 91.03 92 ASN C O 1
ATOM 1736 N N . VAL C 1 54 ? -4.002 122.876 11.414 1.00 68.68 93 VAL C N 1
ATOM 1737 C CA . VAL C 1 54 ? -4.618 122.039 12.441 1.00 61.38 93 VAL C CA 1
ATOM 1738 C C . VAL C 1 54 ? -5.782 121.226 11.865 1.00 70.56 93 VAL C C 1
ATOM 1739 O O . VAL C 1 54 ? -5.974 120.064 12.227 1.00 68.27 93 VAL C O 1
ATOM 1743 N N . SER C 1 55 ? -6.546 121.819 10.954 1.00 72.85 94 SER C N 1
ATOM 1744 C CA . SER C 1 55 ? -7.634 121.104 10.284 1.00 69.31 94 SER C CA 1
ATOM 1745 C C . SER C 1 55 ? -7.139 119.946 9.433 1.00 66.53 94 SER C C 1
ATOM 1746 O O . SER C 1 55 ? -7.663 118.844 9.531 1.00 61.74 94 SER C O 1
ATOM 1749 N N . LEU C 1 56 ? -6.160 120.222 8.577 1.00 59.78 95 LEU C N 1
ATOM 1750 C CA . LEU C 1 56 ? -5.545 119.193 7.744 1.00 61.97 95 LEU C CA 1
ATOM 1751 C C . LEU C 1 56 ? -4.945 118.082 8.585 1.00 75.18 95 LEU C C 1
ATOM 1752 O O . LEU C 1 56 ? -5.091 116.901 8.282 1.00 62.26 95 LEU C O 1
ATOM 1757 N N . ASP C 1 57 ? -4.263 118.469 9.651 1.00 69.23 96 ASP C N 1
ATOM 1758 C CA . ASP C 1 57 ? -3.693 117.489 10.563 1.00 72.87 96 ASP C CA 1
ATOM 1759 C C . ASP C 1 57 ? -4.803 116.580 11.161 1.00 55.76 96 ASP C C 1
ATOM 1760 O O . ASP C 1 57 ? -4.627 115.363 11.290 1.00 54.83 96 ASP C O 1
ATOM 1765 N N . THR C 1 58 ? -5.951 117.159 11.503 1.00 52.65 97 THR C N 1
ATOM 1766 C CA . THR C 1 58 ? -7.057 116.385 12.062 1.00 49.32 97 THR C CA 1
ATOM 1767 C C . THR C 1 58 ? -7.667 115.448 11.021 1.00 53.45 97 THR C C 1
ATOM 1768 O O . THR C 1 58 ? -8.055 114.315 11.336 1.00 61.97 97 THR C O 1
ATOM 1772 N N . ILE C 1 59 ? -7.748 115.939 9.790 1.00 45.85 98 ILE C N 1
ATOM 1773 C CA . ILE C 1 59 ? -8.298 115.172 8.712 1.00 47.88 98 ILE C CA 1
ATOM 1774 C C . ILE C 1 59 ? -7.393 114.012 8.368 1.00 50.18 98 ILE C C 1
ATOM 1775 O O . ILE C 1 59 ? -7.858 112.870 8.270 1.00 45.37 98 ILE C O 1
ATOM 1780 N N . TYR C 1 60 ? -6.099 114.284 8.190 1.00 47.62 99 TYR C N 1
ATOM 1781 C CA . TYR C 1 60 ? -5.142 113.204 7.851 1.00 58.17 99 TYR C CA 1
ATOM 1782 C C . TYR C 1 60 ? -5.099 112.084 8.875 1.00 52.32 99 TYR C C 1
ATOM 1783 O O . TYR C 1 60 ? -4.863 110.941 8.509 1.00 74.29 99 TYR C O 1
ATOM 1792 N N . LYS C 1 61 ? -5.361 112.411 10.141 1.00 48.19 100 LYS C N 1
ATOM 1793 C CA . LYS C 1 61 ? -5.434 111.413 11.205 1.00 42.38 100 LYS C CA 1
ATOM 1794 C C . LYS C 1 61 ? -6.712 110.622 11.233 1.00 50.34 100 LYS C C 1
ATOM 1795 O O . LYS C 1 61 ? -6.691 109.418 11.453 1.00 59.41 100 LYS C O 1
ATOM 1801 N N . GLU C 1 62 ? -7.832 111.279 10.991 1.00 50.91 101 GLU C N 1
ATOM 1802 C CA . GLU C 1 62 ? -9.137 110.623 11.131 1.00 49.83 101 GLU C CA 1
ATOM 1803 C C . GLU C 1 62 ? -9.622 109.899 9.886 1.00 54.78 101 GLU C C 1
ATOM 1804 O O . GLU C 1 62 ? -10.373 108.926 9.978 1.00 49.35 101 GLU C O 1
ATOM 1810 N N . MET C 1 63 ? -9.196 110.379 8.720 1.00 38.01 102 MET C N 1
ATOM 1811 C CA . MET C 1 63 ? -9.654 109.808 7.465 1.00 40.89 102 MET C CA 1
ATOM 1812 C C . MET C 1 63 ? -8.621 108.842 6.853 1.00 34.02 102 MET C C 1
ATOM 1813 O O . MET C 1 63 ? -7.515 108.717 7.321 1.00 52.76 102 MET C O 1
ATOM 1818 N N . VAL C 1 64 ? -9.023 108.183 5.768 1.00 42.46 103 VAL C N 1
ATOM 1819 C CA . VAL C 1 64 ? -8.195 107.225 5.073 1.00 38.71 103 VAL C CA 1
ATOM 1820 C C . VAL C 1 64 ? -7.488 107.899 3.950 1.00 40.85 103 VAL C C 1
ATOM 1821 O O . VAL C 1 64 ? -8.134 108.476 3.095 1.00 38.02 103 VAL C O 1
ATOM 1825 N N . THR C 1 65 ? -6.152 107.816 3.944 1.00 34.58 104 THR C N 1
ATOM 1826 C CA . THR C 1 65 ? -5.403 108.416 2.859 1.00 45.10 104 THR C CA 1
ATOM 1827 C C . THR C 1 65 ? -5.415 107.470 1.667 1.00 39.44 104 THR C C 1
ATOM 1828 O O . THR C 1 65 ? -5.565 106.257 1.825 1.00 44.30 104 THR C O 1
ATOM 1832 N N . GLN C 1 66 ? -5.198 108.026 0.487 1.00 49.37 105 GLN C N 1
ATOM 1833 C CA . GLN C 1 66 ? -5.088 107.238 -0.724 1.00 36.52 105 GLN C CA 1
ATOM 1834 C C . GLN C 1 66 ? -3.924 106.249 -0.622 1.00 42.86 105 GLN C C 1
ATOM 1835 O O . GLN C 1 66 ? -4.047 105.120 -1.060 1.00 44.14 105 GLN C O 1
ATOM 1841 N N . ALA C 1 67 ? -2.809 106.659 -0.019 1.00 45.49 106 ALA C N 1
ATOM 1842 C CA . ALA C 1 67 ? -1.687 105.728 0.243 1.00 39.92 106 ALA C CA 1
ATOM 1843 C C . ALA C 1 67 ? -2.075 104.538 1.103 1.00 37.16 106 ALA C C 1
ATOM 1844 O O . ALA C 1 67 ? -1.664 103.415 0.827 1.00 36.70 106 ALA C O 1
ATOM 1846 N N . GLN C 1 68 ? -2.848 104.760 2.168 1.00 42.05 107 GLN C N 1
ATOM 1847 C CA . GLN C 1 68 ? -3.310 103.638 2.957 1.00 35.07 107 GLN C CA 1
ATOM 1848 C C . GLN C 1 68 ? -4.276 102.743 2.142 1.00 30.46 107 GLN C C 1
ATOM 1849 O O . GLN C 1 68 ? -4.235 101.521 2.228 1.00 38.60 107 GLN C O 1
ATOM 1855 N N . GLN C 1 69 ? -5.141 103.359 1.369 1.00 36.48 108 GLN C N 1
ATOM 1856 C CA . GLN C 1 69 ? -6.078 102.613 0.545 1.00 33.62 108 GLN C CA 1
ATOM 1857 C C . GLN C 1 69 ? -5.369 101.712 -0.460 1.00 35.29 108 GLN C C 1
ATOM 1858 O O . GLN C 1 69 ? -5.705 100.551 -0.619 1.00 33.24 108 GLN C O 1
ATOM 1864 N N . GLU C 1 70 ? -4.369 102.254 -1.132 1.00 40.43 109 GLU C N 1
ATOM 1865 C CA . GLU C 1 70 ? -3.598 101.513 -2.133 1.00 40.24 109 GLU C CA 1
ATOM 1866 C C . GLU C 1 70 ? -2.952 100.247 -1.539 1.00 39.51 109 GLU C C 1
ATOM 1867 O O . GLU C 1 70 ? -2.994 99.185 -2.133 1.00 40.86 109 GLU C O 1
ATOM 1873 N N . ILE C 1 71 ? -2.432 100.363 -0.329 1.00 38.16 110 ILE C N 1
ATOM 1874 C CA . ILE C 1 71 ? -1.830 99.258 0.339 1.00 29.31 110 ILE C CA 1
ATOM 1875 C C . ILE C 1 71 ? -2.904 98.204 0.691 1.00 37.35 110 ILE C C 1
ATOM 1876 O O . ILE C 1 71 ? -2.687 96.992 0.525 1.00 33.35 110 ILE C O 1
ATOM 1881 N N . THR C 1 72 ? -4.033 98.644 1.219 1.00 34.40 111 THR C N 1
ATOM 1882 C CA . THR C 1 72 ? -5.119 97.706 1.601 1.00 33.56 111 THR C CA 1
ATOM 1883 C C . THR C 1 72 ? -5.643 96.962 0.362 1.00 32.25 111 THR C C 1
ATOM 1884 O O . THR C 1 72 ? -5.782 95.745 0.354 1.00 28.43 111 THR C O 1
ATOM 1888 N N . VAL C 1 73 ? -5.843 97.700 -0.713 1.00 34.97 112 VAL C N 1
ATOM 1889 C CA . VAL C 1 73 ? -6.314 97.093 -1.952 1.00 31.81 112 VAL C CA 1
ATOM 1890 C C . VAL C 1 73 ? -5.313 96.092 -2.479 1.00 36.79 112 VAL C C 1
ATOM 1891 O O . VAL C 1 73 ? -5.687 94.975 -2.848 1.00 35.88 112 VAL C O 1
ATOM 1895 N N . GLN C 1 74 ? -4.026 96.436 -2.477 1.00 33.95 113 GLN C N 1
ATOM 1896 C CA . GLN C 1 74 ? -3.042 95.451 -2.925 1.00 32.43 113 GLN C CA 1
ATOM 1897 C C . GLN C 1 74 ? -3.020 94.174 -2.108 1.00 31.43 113 GLN C C 1
ATOM 1898 O O . GLN C 1 74 ? -2.826 93.087 -2.646 1.00 36.93 113 GLN C O 1
ATOM 1904 N N . GLN C 1 75 ? -3.203 94.315 -0.791 1.00 30.94 114 GLN C N 1
ATOM 1905 C CA . GLN C 1 75 ? -3.279 93.200 0.084 1.00 29.13 114 GLN C CA 1
ATOM 1906 C C . GLN C 1 75 ? -4.512 92.321 -0.216 1.00 36.97 114 GLN C C 1
ATOM 1907 O O . GLN C 1 75 ? -4.420 91.106 -0.236 1.00 31.34 114 GLN C O 1
ATOM 1913 N N . LEU C 1 76 ? -5.669 92.936 -0.402 1.00 30.95 115 LEU C N 1
ATOM 1914 C CA . LEU C 1 76 ? -6.863 92.165 -0.759 1.00 26.32 115 LEU C CA 1
ATOM 1915 C C . LEU C 1 76 ? -6.677 91.480 -2.141 1.00 29.11 115 LEU C C 1
ATOM 1916 O O . LEU C 1 76 ? -7.094 90.359 -2.324 1.00 30.63 115 LEU C O 1
ATOM 1921 N N . MET C 1 77 ? -6.067 92.161 -3.107 1.00 26.86 116 MET C N 1
ATOM 1922 C CA . MET C 1 77 ? -5.780 91.530 -4.426 1.00 35.51 116 MET C CA 1
ATOM 1923 C C . MET C 1 77 ? -4.784 90.381 -4.286 1.00 35.47 116 MET C C 1
ATOM 1924 O O . MET C 1 77 ? -4.884 89.390 -4.979 1.00 34.26 116 MET C O 1
ATOM 1929 N N . ALA C 1 78 ? -3.828 90.502 -3.358 1.00 47.99 117 ALA C N 1
ATOM 1930 C CA . ALA C 1 78 ? -2.934 89.393 -3.067 1.00 32.42 117 ALA C CA 1
ATOM 1931 C C . ALA C 1 78 ? -3.683 88.190 -2.495 1.00 32.97 117 ALA C C 1
ATOM 1932 O O . ALA C 1 78 ? -3.428 87.079 -2.899 1.00 35.18 117 ALA C O 1
ATOM 1934 N N . HIS C 1 79 ? -4.644 88.399 -1.593 1.00 32.08 118 HIS C N 1
ATOM 1935 C CA . HIS C 1 79 ? -5.471 87.289 -1.143 1.00 30.27 118 HIS C CA 1
ATOM 1936 C C . HIS C 1 79 ? -6.239 86.655 -2.314 1.00 29.94 118 HIS C C 1
ATOM 1937 O O . HIS C 1 79 ? -6.295 85.441 -2.432 1.00 28.11 118 HIS C O 1
ATOM 1944 N N . LEU C 1 80 ? -6.850 87.477 -3.144 1.00 33.09 119 LEU C N 1
ATOM 1945 C CA . LEU C 1 80 ? -7.627 86.952 -4.281 1.00 39.69 119 LEU C CA 1
ATOM 1946 C C . LEU C 1 80 ? -6.749 86.165 -5.233 1.00 30.11 119 LEU C C 1
ATOM 1947 O O . LEU C 1 80 ? -7.152 85.124 -5.703 1.00 32.34 119 LEU C O 1
ATOM 1952 N N . ASP C 1 81 ? -5.546 86.672 -5.502 1.00 35.11 120 ASP C N 1
ATOM 1953 C CA . ASP C 1 81 ? -4.596 85.945 -6.337 1.00 28.31 120 ASP C CA 1
ATOM 1954 C C . ASP C 1 81 ? -4.168 84.613 -5.761 1.00 31.65 120 ASP C C 1
ATOM 1955 O O . ASP C 1 81 ? -4.050 83.645 -6.507 1.00 35.67 120 ASP C O 1
ATOM 1960 N N . ALA C 1 82 ? -3.964 84.529 -4.437 1.00 36.93 121 ALA C N 1
ATOM 1961 C CA . ALA C 1 82 ? -3.619 83.258 -3.851 1.00 27.82 121 ALA C CA 1
ATOM 1962 C C . ALA C 1 82 ? -4.781 82.245 -3.968 1.00 29.75 121 ALA C C 1
ATOM 1963 O O . ALA C 1 82 ? -4.581 81.089 -4.277 1.00 30.22 121 ALA C O 1
ATOM 1965 N N . ILE C 1 83 ? -6.011 82.681 -3.764 1.00 27.32 122 ILE C N 1
ATOM 1966 C CA . ILE C 1 83 ? -7.143 81.780 -3.951 1.00 27.49 122 ILE C CA 1
ATOM 1967 C C . ILE C 1 83 ? -7.245 81.310 -5.418 1.00 32.85 122 ILE C C 1
ATOM 1968 O O . ILE C 1 83 ? -7.450 80.104 -5.677 1.00 26.10 122 ILE C O 1
ATOM 1973 N N . ARG C 1 84 ? -7.137 82.240 -6.365 1.00 29.60 123 ARG C N 1
ATOM 1974 C CA . ARG C 1 84 ? -7.190 81.844 -7.792 1.00 30.36 123 ARG C CA 1
ATOM 1975 C C . ARG C 1 84 ? -6.118 80.817 -8.081 1.00 32.08 123 ARG C C 1
ATOM 1976 O O . ARG C 1 84 ? -6.375 79.826 -8.750 1.00 31.52 123 ARG C O 1
ATOM 1984 N N . LYS C 1 85 ? -4.906 81.027 -7.559 1.00 28.65 124 LYS C N 1
ATOM 1985 C CA . LYS C 1 85 ? -3.871 80.052 -7.761 1.00 32.02 124 LYS C CA 1
ATOM 1986 C C . LYS C 1 85 ? -4.183 78.665 -7.195 1.00 30.65 124 LYS C C 1
ATOM 1987 O O . LYS C 1 85 ? -3.949 77.642 -7.837 1.00 33.31 124 LYS C O 1
ATOM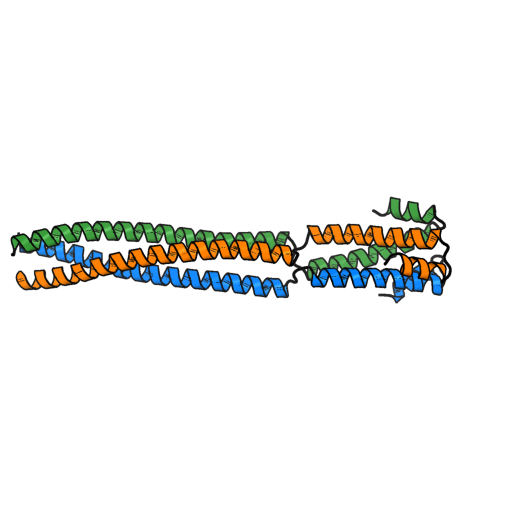 1993 N N . ASP C 1 86 ? -4.683 78.599 -5.974 1.00 32.68 125 ASP C N 1
ATOM 1994 C CA . ASP C 1 86 ? -5.112 77.343 -5.460 1.00 22.87 125 ASP C CA 1
ATOM 1995 C C . ASP C 1 86 ? -6.158 76.657 -6.269 1.00 27.36 125 ASP C C 1
ATOM 1996 O O . ASP C 1 86 ? -6.184 75.436 -6.340 1.00 30.89 125 ASP C O 1
ATOM 2001 N N . MET C 1 87 ? -7.099 77.427 -6.772 1.00 26.61 126 MET C N 1
ATOM 2002 C CA . MET C 1 87 ? -8.214 76.853 -7.530 1.00 37.17 126 MET C CA 1
ATOM 2003 C C . MET C 1 87 ? -7.716 76.222 -8.817 1.00 27.67 126 MET C C 1
ATOM 2004 O O . MET C 1 87 ? -8.119 75.125 -9.151 1.00 31.27 126 MET C O 1
ATOM 2009 N N . LYS C 1 88 ? -6.802 76.913 -9.497 1.00 31.03 127 LYS C N 1
ATOM 2010 C CA . LYS C 1 88 ? -6.121 76.345 -10.699 1.00 30.08 127 LYS C CA 1
ATOM 2011 C C . LYS C 1 88 ? -5.427 75.041 -10.462 1.00 25.88 127 LYS C C 1
ATOM 2012 O O . LYS C 1 88 ? -5.593 74.056 -11.236 1.00 30.80 127 LYS C O 1
ATOM 2018 N N . GLN C 1 89 ? -4.706 74.966 -9.358 1.00 32.97 128 GLN C N 1
ATOM 2019 C CA . GLN C 1 89 ? -3.994 73.746 -8.986 1.00 30.59 128 GLN C CA 1
ATOM 2020 C C . GLN C 1 89 ? -4.962 72.614 -8.680 1.00 27.35 128 GLN C C 1
ATOM 2021 O O . GLN C 1 89 ? -4.691 71.461 -9.007 1.00 30.60 128 GLN C O 1
ATOM 2027 N N . LEU C 1 90 ? -6.060 72.920 -8.007 1.00 35.40 129 LEU C N 1
ATOM 2028 C CA . LEU C 1 90 ? -7.027 71.898 -7.657 1.00 29.92 129 LEU C CA 1
ATOM 2029 C C . LEU C 1 90 ? -7.686 71.413 -8.949 1.00 35.32 129 LEU C C 1
ATOM 2030 O O . LEU C 1 90 ? -7.894 70.228 -9.137 1.00 34.80 129 LEU C O 1
ATOM 2035 N N . GLU C 1 91 ? -8.004 72.335 -9.830 1.00 28.01 130 GLU C N 1
ATOM 2036 C CA . GLU C 1 91 ? -8.540 71.963 -11.144 1.00 35.43 130 GLU C CA 1
ATOM 2037 C C . GLU C 1 91 ? -7.635 71.003 -11.850 1.00 32.15 130 GLU C C 1
ATOM 2038 O O . GLU C 1 91 ? -8.101 69.975 -12.343 1.00 32.73 130 GLU C O 1
ATOM 2044 N N . TRP C 1 92 ? -6.323 71.299 -11.861 1.00 29.88 131 TRP C N 1
ATOM 2045 C CA . TRP C 1 92 ? -5.391 70.419 -12.537 1.00 33.13 131 TRP C CA 1
ATOM 2046 C C . TRP C 1 92 ? -5.341 69.048 -11.873 1.00 34.08 131 TRP C C 1
ATOM 2047 O O . TRP C 1 92 ? -5.275 68.032 -12.550 1.00 28.47 131 TRP C O 1
ATOM 2058 N N . LYS C 1 93 ? -5.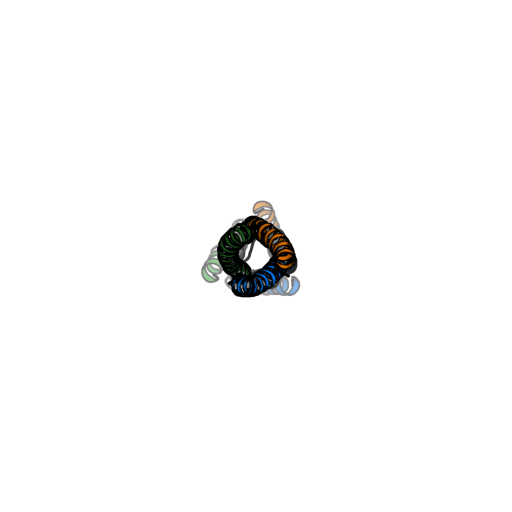419 69.017 -10.549 1.00 33.73 132 LYS C N 1
ATOM 2059 C CA . LYS C 1 93 ? -5.411 67.768 -9.827 1.00 31.75 132 LYS C CA 1
ATOM 2060 C C . LYS C 1 93 ? -6.683 66.921 -10.092 1.00 30.42 132 LYS C C 1
ATOM 2061 O O . LYS C 1 93 ? -6.610 65.683 -10.199 1.00 27.07 132 LYS C O 1
ATOM 2067 N N . VAL C 1 94 ? -7.817 67.574 -10.281 1.00 33.24 133 VAL C N 1
ATOM 2068 C CA . VAL C 1 94 ? -9.078 66.880 -10.617 1.00 30.64 133 VAL C CA 1
ATOM 2069 C C . VAL C 1 94 ? -9.026 66.290 -12.022 1.00 29.32 133 VAL C C 1
ATOM 2070 O O . VAL C 1 94 ? -9.403 65.126 -12.231 1.00 37.93 133 VAL C O 1
ATOM 2074 N N . GLU C 1 95 ? -8.480 67.060 -12.966 1.00 31.17 134 GLU C N 1
ATOM 2075 C CA . GLU C 1 95 ? -8.209 66.532 -14.318 1.00 29.74 134 GLU C CA 1
ATOM 2076 C C . GLU C 1 95 ? -7.330 65.302 -14.355 1.00 28.49 134 GLU C C 1
ATOM 2077 O O . GLU C 1 95 ? -7.600 64.345 -15.072 1.00 44.59 134 GLU C O 1
ATOM 2083 N N . GLU C 1 96 ? -6.283 65.297 -13.538 1.00 33.58 135 GLU C N 1
ATOM 2084 C CA . GLU C 1 96 ? -5.440 64.108 -13.431 1.00 27.76 135 GLU C CA 1
ATOM 2085 C C . GLU C 1 96 ? -6.196 62.926 -12.825 1.00 38.44 135 GLU C C 1
ATOM 2086 O O . GLU C 1 96 ? -6.006 61.796 -13.248 1.00 29.78 135 GLU C O 1
ATOM 2092 N N . LEU C 1 97 ? -7.009 63.176 -11.782 1.00 36.09 136 LEU C N 1
ATOM 2093 C CA . LEU C 1 97 ? -7.796 62.122 -11.211 1.00 34.37 136 LEU C CA 1
ATOM 2094 C C . LEU C 1 97 ? -8.776 61.573 -12.233 1.00 24.64 136 LEU C C 1
ATOM 2095 O O . LEU C 1 97 ? -8.929 60.339 -12.349 1.00 29.39 136 LEU C O 1
ATOM 2100 N N . LEU C 1 98 ? -9.375 62.454 -13.002 1.00 29.14 137 LEU C N 1
ATOM 2101 C CA . LEU C 1 98 ? -10.319 62.032 -14.075 1.00 32.32 137 LEU C CA 1
ATOM 2102 C C . LEU C 1 98 ? -9.669 61.111 -15.071 1.00 34.95 137 LEU C C 1
ATOM 2103 O O . LEU C 1 98 ? -10.211 60.050 -15.387 1.00 38.79 137 LEU C O 1
ATOM 2108 N N . SER C 1 99 ? -8.480 61.468 -15.546 1.00 27.54 138 SER C N 1
ATOM 2109 C CA . SER C 1 99 ? -7.745 60.554 -16.439 1.00 34.52 138 SER C CA 1
ATOM 2110 C C . SER C 1 99 ? -7.460 59.223 -15.838 1.00 33.74 138 SER C C 1
ATOM 2111 O O . SER C 1 99 ? -7.499 58.208 -16.522 1.00 40.08 138 SER C O 1
ATOM 2114 N N . LYS C 1 100 ? -7.084 59.199 -14.564 1.00 33.74 139 LYS C N 1
ATOM 2115 C CA . LYS C 1 100 ? -6.774 57.933 -13.977 1.00 28.14 139 LYS C CA 1
ATOM 2116 C C . LYS C 1 100 ? -8.055 57.120 -13.860 1.00 29.87 139 LYS C C 1
ATOM 2117 O O . LYS C 1 100 ? -8.022 55.909 -14.030 1.00 34.73 139 LYS C O 1
ATOM 2123 N N . VAL C 1 101 ? -9.175 57.778 -13.524 1.00 32.95 140 VAL C N 1
ATOM 2124 C CA . VAL C 1 101 ? -10.478 57.073 -13.404 1.00 32.96 140 VAL C CA 1
ATOM 2125 C C . VAL C 1 101 ? -10.868 56.465 -14.747 1.00 32.26 140 VAL C C 1
ATOM 2126 O O . VAL C 1 101 ? -11.261 55.327 -14.819 1.00 33.12 140 VAL C O 1
ATOM 2130 N N . TYR C 1 102 ? -10.676 57.229 -15.800 1.00 30.90 141 TYR C N 1
ATOM 2131 C CA . TYR C 1 102 ? -10.876 56.738 -17.145 1.00 49.33 141 TYR C CA 1
ATOM 2132 C C . TYR C 1 102 ? -10.103 55.463 -17.505 1.00 41.03 141 TYR C C 1
ATOM 2133 O O . TYR C 1 102 ? -10.638 54.500 -18.061 1.00 50.12 141 TYR C O 1
ATOM 2142 N N . HIS C 1 103 ? -8.826 55.472 -17.193 1.00 40.76 142 HIS C N 1
ATOM 2143 C CA . HIS C 1 103 ? -7.983 54.293 -17.383 1.00 37.44 142 HIS C CA 1
ATOM 2144 C C . HIS C 1 103 ? -8.423 53.070 -16.549 1.00 34.20 142 HIS C C 1
ATOM 2145 O O . HIS C 1 103 ? -8.495 51.934 -17.040 1.00 36.99 142 HIS C O 1
ATOM 2152 N N . LEU C 1 104 ? -8.807 53.302 -15.298 1.00 34.82 143 LEU C N 1
ATOM 2153 C CA . LEU C 1 104 ? -9.389 52.238 -14.485 1.00 40.62 143 LEU C CA 1
ATOM 2154 C C . LEU C 1 104 ? -10.738 51.723 -15.042 1.00 34.20 143 LEU C C 1
ATOM 2155 O O . LEU C 1 104 ? -11.029 50.544 -15.009 1.00 45.77 143 LEU C O 1
ATOM 2160 N N . GLU C 1 105 ? -11.574 52.619 -15.509 1.00 30.94 144 GLU C N 1
ATOM 2161 C CA . GLU C 1 105 ? -12.841 52.194 -16.106 1.00 42.41 144 GLU C CA 1
ATOM 2162 C C . GLU C 1 105 ? -12.586 51.233 -17.249 1.00 44.18 144 GLU C C 1
ATOM 2163 O O . GLU C 1 105 ? -13.285 50.248 -17.378 1.00 48.55 144 GLU C O 1
ATOM 2169 N N . ASN C 1 106 ? -11.586 51.528 -18.078 1.00 38.98 145 ASN C N 1
ATOM 2170 C CA . ASN C 1 106 ? -11.252 50.663 -19.194 1.00 50.71 145 ASN C CA 1
ATOM 2171 C C . ASN C 1 106 ? -10.732 49.322 -18.705 1.00 49.38 145 ASN C C 1
ATOM 2172 O O . ASN C 1 106 ? -11.162 48.272 -19.173 1.00 53.99 145 ASN C O 1
ATOM 2177 N N . GLU C 1 107 ? -9.831 49.349 -17.739 1.00 38.53 146 GLU C N 1
ATOM 2178 C CA . GLU C 1 107 ? -9.307 48.102 -17.156 1.00 50.65 146 GLU C CA 1
ATOM 2179 C C . GLU C 1 107 ? -10.418 47.253 -16.552 1.00 37.38 146 GLU C C 1
ATOM 2180 O O . GLU C 1 107 ? -10.455 46.040 -16.732 1.00 41.54 146 GLU C O 1
ATOM 2186 N N . VAL C 1 108 ? -11.286 47.889 -15.791 1.00 42.92 147 VAL C N 1
ATOM 2187 C CA . VAL C 1 108 ? -12.354 47.179 -15.122 1.00 39.53 147 VAL C CA 1
ATOM 2188 C C . VAL C 1 108 ? -13.322 46.595 -16.186 1.00 43.49 147 VAL C C 1
ATOM 2189 O O . VAL C 1 108 ? -13.706 45.421 -16.112 1.00 48.08 147 VAL C O 1
ATOM 2193 N N . ALA C 1 109 ? -13.651 47.376 -17.206 1.00 46.56 148 ALA C N 1
ATOM 2194 C CA . ALA C 1 109 ? -14.516 46.859 -18.291 1.00 60.78 148 ALA C CA 1
ATOM 2195 C C . ALA C 1 109 ? -13.894 45.634 -18.956 1.00 58.97 148 ALA C C 1
ATOM 2196 O O . ALA C 1 109 ? -14.594 44.701 -19.319 1.00 52.09 148 ALA C O 1
ATOM 2198 N N . ARG C 1 110 ? -12.573 45.663 -19.128 1.00 53.68 149 ARG C N 1
ATOM 2199 C CA . ARG C 1 110 ? -11.843 44.560 -19.715 1.00 43.98 149 ARG C CA 1
ATOM 2200 C C . ARG C 1 110 ? -11.868 43.341 -18.817 1.00 60.16 149 ARG C C 1
ATOM 2201 O O . ARG C 1 110 ? -12.132 42.245 -19.288 1.00 54.47 149 ARG C O 1
ATOM 2209 N N . LEU C 1 111 ? -11.620 43.546 -17.523 1.00 45.03 150 LEU C N 1
ATOM 2210 C CA . LEU C 1 111 ? -11.721 42.481 -16.550 1.00 58.25 150 LEU C CA 1
ATOM 2211 C C . LEU C 1 111 ? -13.097 41.826 -16.486 1.00 53.70 150 LEU C C 1
ATOM 2212 O O . LEU C 1 111 ? -13.197 40.620 -16.337 1.00 51.09 150 LEU C O 1
ATOM 2217 N N . LYS C 1 112 ? -14.148 42.624 -16.545 1.00 53.03 151 LYS C N 1
ATOM 2218 C CA . LYS C 1 112 ? -15.498 42.086 -16.502 1.00 71.72 151 LYS C CA 1
ATOM 2219 C C . LYS C 1 112 ? -15.742 41.157 -17.680 1.00 62.62 151 LYS C C 1
ATOM 2220 O O . LYS C 1 112 ? -16.390 40.120 -17.529 1.00 64.16 151 LYS C O 1
ATOM 2226 N N . LYS C 1 113 ? -15.180 41.508 -18.834 1.00 60.24 152 LYS C N 1
ATOM 2227 C CA . LYS C 1 113 ? -15.341 40.695 -20.024 1.00 60.47 152 LYS C CA 1
ATOM 2228 C C . LYS C 1 113 ? -14.650 39.344 -19.873 1.00 74.11 152 LYS C C 1
ATOM 2229 O O . LYS C 1 113 ? -15.267 38.299 -20.144 1.00 66.30 152 LYS C O 1
ATOM 2235 N N . LEU C 1 114 ? -13.388 39.363 -19.438 1.00 65.63 153 LEU C N 1
ATOM 2236 C CA . LEU C 1 114 ? -12.624 38.128 -19.182 1.00 53.57 153 LEU C CA 1
ATOM 2237 C C . LEU C 1 114 ? -13.365 37.169 -18.241 1.00 61.47 153 LEU C C 1
ATOM 2238 O O . LEU C 1 114 ? -13.524 35.995 -18.559 1.00 63.37 153 LEU C O 1
ATOM 2243 N N . VAL C 1 115 ? -13.808 37.666 -17.090 1.00 55.20 154 VAL C N 1
ATOM 2244 C CA . VAL C 1 115 ? -14.514 36.824 -16.115 1.00 72.34 154 VAL C CA 1
ATOM 2245 C C . VAL C 1 115 ? -15.993 36.611 -16.447 1.00 78.71 154 VAL C C 1
ATOM 2246 O O . VAL C 1 115 ? -16.650 35.807 -15.794 1.00 86.51 154 VAL C O 1
ATOM 2250 N N . GLY C 1 116 ? -16.513 37.329 -17.440 1.00 94.37 155 GLY C N 1
ATOM 2251 C CA . GLY C 1 116 ? -17.953 37.384 -17.689 1.00 88.94 155 GLY C CA 1
ATOM 2252 C C . GLY C 1 116 ? -18.283 36.814 -19.051 1.00 83.51 155 GLY C C 1
ATOM 2253 O O . GLY C 1 116 ? -17.960 35.659 -19.335 1.00 85.78 155 GLY C O 1
#

Solvent-accessible surface area: 16252 Å² total; per-residue (Å²): 152,82,124,62,28,12,94,56,1,56,101,69,47,16,80,125,62,31,0,74,15,3,7,68,2,9,58,49,44,23,83,88,27,58,71,54,9,128,131,83,0,0,19,69,72,66,10,96,106,26,31,102,106,9,54,60,63,4,74,52,6,118,127,60,7,142,96,10,45,161,56,0,78,71,3,29,63,64,0,100,100,4,62,104,26,4,61,91,1,76,150,98,49,95,161,73,123,71,25,17,83,57,0,51,94,78,47,15,78,120,72,32,0,72,12,2,7,68,6,10,59,34,31,28,82,88,22,48,70,58,2,74,143,78,0,3,14,60,64,74,19,102,100,31,37,116,105,7,53,60,81,2,75,32,1,83,126,43,10,156,112,10,65,178,36,0,85,74,0,43,66,69,0,99,102,3,54,104,32,5,57,130,1,70,162,98,46,88,167,85,124,64,29,12,93,63,2,56,102,80,45,15,78,125,58,26,0,72,16,2,7,67,7,9,59,41,31,23,81,86,25,42,72,71,7,66,153,75,1,1,30,62,70,65,19,105,94,22,35,96,101,9,61,60,61,5,86,46,4,93,123,54,13,93,94,7,50,149,60,0,76,97,3,32,58,55,0,124,113,12,50,74,54,4,51,91,2,74,142,102,51,90